Protein AF-A0A8T4P5T2-F1 (afdb_monomer_lite)

Structure (mmCIF, N/CA/C/O backbone):
data_AF-A0A8T4P5T2-F1
#
_entry.id   AF-A0A8T4P5T2-F1
#
loop_
_atom_site.group_PDB
_atom_site.id
_atom_site.type_symbol
_atom_site.label_atom_id
_atom_site.label_alt_id
_atom_site.label_comp_id
_atom_site.label_asym_id
_atom_site.label_entity_id
_atom_site.label_seq_id
_atom_site.pdbx_PDB_ins_code
_atom_site.Cartn_x
_atom_site.Cartn_y
_atom_site.Cartn_z
_atom_site.occupancy
_atom_site.B_iso_or_equiv
_atom_site.auth_seq_id
_atom_site.auth_comp_id
_atom_site.auth_asym_id
_atom_site.auth_atom_id
_atom_site.pdbx_PDB_model_num
ATOM 1 N N . VAL A 1 1 ? -10.742 -16.050 -6.094 1.00 87.12 1 VAL A N 1
ATOM 2 C CA . VAL A 1 1 ? -11.674 -15.070 -6.691 1.00 87.12 1 VAL A CA 1
ATOM 3 C C . VAL A 1 1 ? -13.081 -15.411 -6.245 1.00 87.12 1 VAL A C 1
ATOM 5 O O . VAL A 1 1 ? -13.526 -14.749 -5.327 1.00 87.12 1 VAL A O 1
ATOM 8 N N . GLU A 1 2 ? -13.685 -16.497 -6.741 1.00 93.44 2 GLU A N 1
ATOM 9 C CA . GLU A 1 2 ? -15.034 -16.973 -6.356 1.00 93.44 2 GLU A CA 1
ATOM 10 C C . GLU A 1 2 ? -15.293 -16.940 -4.842 1.00 93.44 2 GLU A C 1
ATOM 12 O O . GLU A 1 2 ? -16.059 -16.111 -4.371 1.00 93.44 2 GLU A O 1
ATOM 17 N N . ARG A 1 3 ? -14.528 -17.709 -4.057 1.00 94.50 3 ARG A N 1
ATOM 18 C CA . ARG A 1 3 ? -14.657 -17.723 -2.590 1.00 94.50 3 ARG A CA 1
ATOM 19 C C . ARG A 1 3 ? -14.546 -16.343 -1.923 1.00 94.50 3 ARG A C 1
ATOM 21 O O . ARG A 1 3 ? -15.136 -16.124 -0.875 1.00 94.50 3 ARG A O 1
ATOM 28 N N . CYS A 1 4 ? -13.732 -15.436 -2.468 1.00 93.44 4 CYS A N 1
ATOM 29 C CA . CYS A 1 4 ? -13.598 -14.093 -1.901 1.00 93.44 4 CYS A CA 1
ATOM 30 C C . CYS A 1 4 ? -14.852 -13.263 -2.180 1.00 93.44 4 CYS A C 1
ATOM 32 O O . CYS A 1 4 ? -15.328 -12.615 -1.261 1.00 93.44 4 CYS A O 1
ATOM 34 N N . ALA A 1 5 ? -15.390 -13.336 -3.401 1.00 92.06 5 ALA A N 1
ATOM 35 C CA . ALA A 1 5 ? -16.628 -12.658 -3.776 1.00 92.06 5 ALA A CA 1
ATOM 36 C C . ALA A 1 5 ? -17.815 -13.160 -2.941 1.00 92.06 5 ALA A C 1
ATOM 38 O O . ALA A 1 5 ? -18.516 -12.352 -2.351 1.00 92.06 5 ALA A O 1
ATOM 39 N N . GLU A 1 6 ? -17.963 -14.478 -2.774 1.00 95.88 6 GLU A N 1
ATOM 40 C CA . GLU A 1 6 ? -19.027 -15.058 -1.937 1.00 95.88 6 GLU A CA 1
ATOM 41 C C . GLU A 1 6 ? -18.967 -14.570 -0.482 1.00 95.88 6 GLU A C 1
ATOM 43 O O . GLU A 1 6 ? -19.992 -14.265 0.125 1.00 95.88 6 GLU A O 1
ATOM 48 N N . ILE A 1 7 ? -17.760 -14.488 0.091 1.00 96.38 7 ILE A N 1
ATOM 49 C CA . ILE A 1 7 ? -17.565 -13.962 1.448 1.00 96.38 7 ILE A CA 1
ATOM 50 C C . ILE A 1 7 ? -17.917 -12.473 1.502 1.00 96.38 7 ILE A C 1
ATOM 52 O O . ILE A 1 7 ? -18.523 -12.047 2.486 1.00 96.38 7 ILE A O 1
ATOM 56 N N . THR A 1 8 ? -17.547 -11.697 0.477 1.00 95.44 8 THR A N 1
ATOM 57 C CA . THR A 1 8 ? -17.907 -10.280 0.390 1.00 95.44 8 THR A CA 1
ATOM 58 C C . THR A 1 8 ? -19.415 -10.092 0.338 1.00 95.44 8 THR A C 1
ATOM 60 O O . THR A 1 8 ? -19.966 -9.405 1.199 1.00 95.44 8 THR A O 1
ATOM 63 N N . ASP A 1 9 ? -20.089 -10.766 -0.590 1.00 93.75 9 ASP A N 1
ATOM 64 C CA . ASP A 1 9 ? -21.536 -10.664 -0.767 1.00 93.75 9 ASP A CA 1
ATOM 65 C C . ASP A 1 9 ? -22.275 -11.055 0.516 1.00 93.75 9 ASP A C 1
ATOM 67 O O . ASP A 1 9 ? -23.166 -10.337 0.972 1.00 93.75 9 ASP A O 1
ATOM 71 N N . LEU A 1 10 ? -21.865 -12.154 1.159 1.00 96.50 10 LEU A N 1
ATOM 72 C CA . LEU A 1 10 ? -22.463 -12.600 2.415 1.00 96.50 10 LEU A CA 1
ATOM 73 C C . LEU A 1 10 ? -22.236 -11.591 3.551 1.00 96.50 10 LEU A C 1
ATOM 75 O O . LEU A 1 10 ? -23.141 -11.330 4.344 1.00 96.50 10 LEU A O 1
ATOM 79 N N . ALA A 1 11 ? -21.040 -11.009 3.656 1.00 96.38 11 ALA A N 1
ATOM 80 C CA . ALA A 1 11 ? -20.760 -9.992 4.665 1.00 96.38 11 ALA A CA 1
ATOM 81 C C . ALA A 1 11 ? -21.643 -8.752 4.462 1.00 96.38 11 ALA A C 1
ATOM 83 O O . ALA A 1 11 ? -22.261 -8.276 5.421 1.00 96.38 11 ALA A O 1
ATOM 84 N N . HIS A 1 12 ? -21.767 -8.285 3.218 1.00 94.19 12 HIS A N 1
ATOM 85 C CA . HIS A 1 12 ? -22.593 -7.134 2.854 1.00 94.19 12 HIS A CA 1
ATOM 86 C C . HIS A 1 12 ? -24.088 -7.387 3.073 1.00 94.19 12 HIS A C 1
ATOM 88 O O . HIS A 1 12 ? -24.756 -6.523 3.642 1.00 94.19 12 HIS A O 1
ATOM 94 N N . GLN A 1 13 ? -24.603 -8.582 2.753 1.00 94.88 13 GLN A N 1
ATOM 95 C CA . GLN A 1 13 ? -25.982 -9.001 3.073 1.00 94.88 13 GLN A CA 1
ATOM 96 C C . GLN A 1 13 ? -26.289 -8.933 4.579 1.00 94.88 13 GLN A C 1
ATOM 98 O O . GLN A 1 13 ? -27.429 -8.720 4.984 1.00 94.88 13 GLN A O 1
ATOM 103 N N . HIS A 1 14 ? -25.267 -9.069 5.425 1.00 95.81 14 HIS A N 1
ATOM 104 C CA . HIS A 1 14 ? -25.381 -8.958 6.879 1.00 95.81 14 HIS A CA 1
ATOM 105 C C . HIS A 1 14 ? -24.921 -7.601 7.442 1.00 95.81 14 HIS A C 1
ATOM 107 O O . HIS A 1 14 ? -24.721 -7.484 8.658 1.00 95.81 14 HIS A O 1
ATOM 113 N N . GLY A 1 15 ? -24.737 -6.587 6.589 1.00 93.06 15 GLY A N 1
ATOM 114 C CA . GLY A 1 15 ? -24.327 -5.239 6.989 1.00 93.06 15 GLY A CA 1
ATOM 115 C C . GLY A 1 15 ? -22.939 -5.183 7.635 1.00 93.06 15 GLY A C 1
ATOM 116 O O . GLY A 1 15 ? -22.710 -4.371 8.533 1.00 93.06 15 GLY A O 1
ATOM 117 N N . LYS A 1 16 ? -22.026 -6.083 7.250 1.00 94.50 16 LYS A N 1
ATOM 118 C CA . LYS A 1 16 ? -20.658 -6.160 7.784 1.00 94.50 16 LYS A CA 1
ATOM 119 C C . LYS A 1 16 ? -19.647 -5.696 6.734 1.00 94.50 16 LYS A C 1
ATOM 121 O O . LYS A 1 16 ? -19.745 -6.146 5.597 1.00 94.50 16 LYS A O 1
ATOM 126 N N . PRO A 1 17 ? -18.649 -4.876 7.109 1.00 95.19 17 PRO A N 1
ATOM 127 C CA . PRO A 1 17 ? -17.552 -4.550 6.212 1.00 95.19 17 PRO A CA 1
ATOM 128 C C . PRO A 1 17 ? -16.579 -5.726 6.084 1.00 95.19 17 PRO A C 1
ATOM 130 O O . PRO A 1 17 ? -16.404 -6.524 7.013 1.00 95.19 17 PRO A O 1
ATOM 133 N N . VAL A 1 18 ? -15.875 -5.775 4.962 1.00 96.38 18 VAL A N 1
ATOM 134 C CA . VAL A 1 18 ? -14.832 -6.746 4.653 1.00 96.38 18 VAL A CA 1
ATOM 135 C C . VAL A 1 18 ? -13.468 -6.081 4.646 1.00 96.38 18 VAL A C 1
ATOM 137 O O . VAL A 1 18 ? -13.202 -5.123 3.924 1.00 96.38 18 VAL A O 1
ATOM 140 N N . VAL A 1 19 ? -12.567 -6.661 5.437 1.00 97.12 19 VAL A N 1
ATOM 141 C CA . VAL A 1 19 ? -11.139 -6.351 5.405 1.00 97.12 19 VAL A CA 1
ATOM 142 C C . VAL A 1 19 ? -10.419 -7.514 4.733 1.00 97.12 19 VAL A C 1
ATOM 144 O O . VAL A 1 19 ? -10.453 -8.631 5.253 1.00 97.12 19 VAL A O 1
ATOM 147 N N . ALA A 1 20 ? -9.725 -7.269 3.621 1.00 96.81 20 ALA A N 1
ATOM 148 C CA . ALA A 1 20 ? -8.973 -8.311 2.921 1.00 96.81 20 ALA A CA 1
ATOM 149 C C . ALA A 1 20 ? -7.483 -7.981 2.816 1.00 96.81 20 ALA A C 1
ATOM 151 O O . ALA A 1 20 ? -7.080 -6.865 2.495 1.00 96.81 20 ALA A O 1
ATOM 152 N N . TRP A 1 21 ? -6.646 -8.987 3.062 1.00 96.62 21 TRP A N 1
ATOM 153 C CA . TRP A 1 21 ? -5.213 -8.920 2.807 1.00 96.62 21 TRP A CA 1
ATOM 154 C C . TRP A 1 21 ? -4.982 -9.293 1.351 1.00 96.62 21 TRP A C 1
ATOM 156 O O . TRP A 1 21 ? -5.136 -10.457 0.981 1.00 96.62 21 TRP A O 1
ATOM 166 N N . MET A 1 22 ? -4.580 -8.323 0.541 1.00 96.44 22 MET A N 1
ATOM 167 C CA . MET A 1 22 ? -4.400 -8.538 -0.889 1.00 96.44 22 MET A CA 1
ATOM 168 C C . MET A 1 22 ? -2.913 -8.541 -1.215 1.00 96.44 22 MET A C 1
ATOM 170 O O . MET A 1 22 ? -2.284 -7.492 -1.217 1.00 96.44 22 MET A O 1
ATOM 174 N N . TYR A 1 23 ? -2.326 -9.706 -1.497 1.00 95.19 23 TYR A N 1
ATOM 175 C CA . TYR A 1 23 ? -0.906 -9.828 -1.846 1.00 95.19 23 TYR A CA 1
ATOM 176 C C . TYR A 1 23 ? -0.731 -10.626 -3.132 1.00 95.19 23 TYR A C 1
ATOM 178 O O . TYR A 1 23 ? -1.170 -11.772 -3.217 1.00 95.19 23 TYR A O 1
ATOM 186 N N . ALA A 1 24 ? -0.036 -10.049 -4.113 1.00 92.69 24 ALA A N 1
ATOM 187 C CA . ALA A 1 24 ? 0.369 -10.790 -5.297 1.00 92.69 24 ALA A CA 1
ATOM 188 C C . ALA A 1 24 ? 1.346 -11.903 -4.904 1.00 92.69 24 ALA A C 1
ATOM 190 O O . ALA A 1 24 ? 2.266 -11.685 -4.111 1.00 92.69 24 ALA A O 1
ATOM 191 N N . ARG A 1 25 ? 1.148 -13.106 -5.438 1.00 91.38 25 ARG A N 1
ATOM 192 C CA . ARG A 1 25 ? 1.982 -14.281 -5.164 1.00 91.38 25 ARG A CA 1
ATOM 193 C C . ARG A 1 25 ? 2.107 -15.142 -6.410 1.00 91.38 25 ARG A C 1
ATOM 195 O O . ARG A 1 25 ? 1.267 -15.077 -7.305 1.00 91.38 25 ARG A O 1
ATOM 202 N N . GLY A 1 26 ? 3.149 -15.965 -6.433 1.00 88.25 26 GLY A N 1
ATOM 203 C CA . GLY A 1 26 ? 3.438 -16.889 -7.519 1.00 88.25 26 GLY A CA 1
ATOM 204 C C . GLY A 1 26 ? 4.645 -16.469 -8.359 1.00 88.25 26 GLY A C 1
ATOM 205 O O . GLY A 1 26 ? 5.193 -15.380 -8.168 1.00 88.25 26 GLY A O 1
ATOM 206 N N . PRO A 1 27 ? 5.047 -17.316 -9.325 1.00 84.50 27 PRO A N 1
ATOM 207 C CA . PRO A 1 27 ? 6.373 -17.241 -9.943 1.00 84.50 27 PRO A CA 1
ATOM 208 C C . PRO A 1 27 ? 6.699 -15.893 -10.593 1.00 84.50 27 PRO A C 1
ATOM 210 O O . PRO A 1 27 ? 7.826 -15.412 -10.506 1.00 84.50 27 PRO A O 1
ATOM 213 N N . LEU A 1 28 ? 5.712 -15.260 -11.234 1.00 79.88 28 LEU A N 1
ATOM 214 C CA . LEU A 1 28 ? 5.909 -13.966 -11.882 1.00 79.88 28 LEU A CA 1
ATOM 215 C C . LEU A 1 28 ? 6.069 -12.826 -10.871 1.00 79.88 28 LEU A C 1
ATOM 217 O O . LEU A 1 28 ? 6.980 -12.010 -11.001 1.00 79.88 28 LEU A O 1
ATOM 221 N N . ALA A 1 29 ? 5.207 -12.794 -9.853 1.00 87.19 29 ALA A N 1
ATOM 222 C CA . ALA A 1 29 ? 5.292 -11.801 -8.791 1.00 87.19 29 ALA A CA 1
ATOM 223 C C . ALA A 1 29 ? 6.639 -11.908 -8.068 1.00 87.19 29 ALA A C 1
ATOM 225 O O . ALA A 1 29 ? 7.346 -10.916 -7.924 1.00 87.19 29 ALA A O 1
ATOM 226 N N . GLU A 1 30 ? 7.055 -13.122 -7.709 1.00 86.88 30 GLU A N 1
ATOM 227 C CA . GLU A 1 30 ? 8.340 -13.375 -7.049 1.00 86.88 30 GLU A CA 1
ATOM 228 C C . GLU A 1 30 ? 9.534 -12.889 -7.880 1.00 86.88 30 GLU A C 1
ATOM 230 O O . GLU A 1 30 ? 10.439 -12.250 -7.331 1.00 86.88 30 GLU A O 1
ATOM 235 N N . LYS A 1 31 ? 9.504 -13.135 -9.199 1.00 81.69 31 LYS A N 1
ATOM 236 C CA . LYS A 1 31 ? 10.551 -12.727 -10.145 1.00 81.69 31 LYS A CA 1
ATOM 237 C C . LYS A 1 31 ? 10.663 -11.206 -10.289 1.00 81.69 31 LYS A C 1
ATOM 239 O O . LYS A 1 31 ? 11.770 -10.678 -10.321 1.00 81.69 31 LYS A O 1
ATOM 244 N N . MET A 1 32 ? 9.535 -10.502 -10.366 1.00 80.94 32 MET A N 1
ATOM 245 C CA . MET A 1 32 ? 9.500 -9.035 -10.492 1.00 80.94 32 MET A CA 1
ATOM 246 C C . MET A 1 32 ? 9.718 -8.310 -9.154 1.00 80.94 32 MET A C 1
ATOM 248 O O . MET A 1 32 ? 10.064 -7.130 -9.130 1.00 80.94 32 MET A O 1
ATOM 252 N N . GLY A 1 33 ? 9.536 -9.017 -8.039 1.00 88.81 33 GLY A N 1
ATOM 253 C CA . GLY A 1 33 ? 9.387 -8.433 -6.714 1.00 88.81 33 GLY A CA 1
ATOM 254 C C . GLY A 1 33 ? 7.908 -8.307 -6.376 1.00 88.81 33 GLY A C 1
ATOM 255 O O . GLY A 1 33 ? 7.243 -7.372 -6.795 1.00 88.81 33 GLY A O 1
ATOM 256 N N . GLU A 1 34 ? 7.399 -9.244 -5.583 1.00 91.44 34 GLU A N 1
ATOM 257 C CA . GLU A 1 34 ? 5.972 -9.367 -5.244 1.00 91.44 34 GLU A CA 1
ATOM 258 C C . GLU A 1 34 ? 5.392 -8.157 -4.494 1.00 91.44 34 GLU A C 1
ATOM 260 O O . GLU A 1 34 ? 4.179 -7.973 -4.458 1.00 91.44 34 GLU A O 1
ATOM 265 N N . ASP A 1 35 ? 6.274 -7.338 -3.917 1.00 93.94 35 ASP A N 1
ATOM 266 C CA . ASP A 1 35 ? 5.951 -6.112 -3.191 1.00 93.94 35 ASP A CA 1
ATOM 267 C C . ASP A 1 35 ? 6.262 -4.850 -4.028 1.00 93.94 35 ASP A C 1
ATOM 269 O O . ASP A 1 35 ? 6.280 -3.745 -3.490 1.00 93.94 35 ASP A O 1
ATOM 273 N N . SER A 1 36 ? 6.545 -4.987 -5.331 1.00 94.12 36 SER A N 1
ATOM 274 C CA . SER A 1 36 ? 6.765 -3.850 -6.234 1.00 94.12 36 SER A CA 1
ATOM 275 C C . SER A 1 36 ? 5.488 -3.021 -6.402 1.00 94.12 36 SER A C 1
ATOM 277 O O . SER A 1 36 ? 4.382 -3.539 -6.244 1.00 94.12 36 SER A O 1
ATOM 279 N N . LEU A 1 37 ? 5.620 -1.757 -6.831 1.00 95.44 37 LEU A N 1
ATOM 280 C CA . LEU A 1 37 ? 4.469 -0.868 -7.050 1.00 95.44 37 LEU A CA 1
ATOM 281 C C . LEU A 1 37 ? 3.381 -1.512 -7.918 1.00 95.44 37 LEU A C 1
ATOM 283 O O . LEU A 1 37 ? 2.224 -1.529 -7.511 1.00 95.44 37 LEU A O 1
ATOM 287 N N . TYR A 1 38 ? 3.755 -2.090 -9.064 1.00 94.12 38 TYR A N 1
ATOM 288 C CA . TYR A 1 38 ? 2.797 -2.765 -9.940 1.00 94.12 38 TYR A CA 1
ATOM 289 C C . TYR A 1 38 ? 1.995 -3.848 -9.206 1.00 94.12 38 TYR A C 1
ATOM 291 O O . TYR A 1 38 ? 0.771 -3.818 -9.222 1.00 94.12 38 TYR A O 1
ATOM 299 N N . TRP A 1 39 ? 2.659 -4.781 -8.518 1.00 93.94 39 TRP A N 1
ATOM 300 C CA . TRP A 1 39 ? 1.980 -5.896 -7.861 1.00 93.94 39 TRP A CA 1
ATOM 301 C C . TRP A 1 39 ? 1.129 -5.467 -6.671 1.00 93.94 39 TRP A C 1
ATOM 303 O O . TRP A 1 39 ? 0.032 -5.998 -6.492 1.00 93.94 39 TRP A O 1
ATOM 313 N N . CYS A 1 40 ? 1.582 -4.477 -5.900 1.00 96.25 40 CYS A N 1
ATOM 314 C CA . CYS A 1 40 ? 0.766 -3.890 -4.846 1.00 96.25 40 CYS A CA 1
ATOM 315 C C . CYS A 1 40 ? -0.486 -3.206 -5.416 1.00 96.25 40 CYS A C 1
ATOM 317 O O . CYS A 1 40 ? -1.577 -3.439 -4.897 1.00 96.25 40 CYS A O 1
ATOM 319 N N . ALA A 1 41 ? -0.348 -2.429 -6.497 1.00 95.88 41 ALA A N 1
ATOM 320 C CA . ALA A 1 41 ? -1.460 -1.759 -7.170 1.00 95.88 41 ALA A CA 1
ATOM 321 C C . ALA A 1 41 ? -2.457 -2.763 -7.775 1.00 95.88 41 ALA A C 1
ATOM 323 O O . ALA A 1 41 ? -3.657 -2.655 -7.543 1.00 95.88 41 ALA A O 1
ATOM 324 N N . GLN A 1 42 ? -1.980 -3.799 -8.470 1.00 93.88 42 GLN A N 1
ATOM 325 C CA . GLN A 1 42 ? -2.848 -4.835 -9.041 1.00 93.88 42 GLN A CA 1
ATOM 326 C C . GLN A 1 42 ? -3.604 -5.621 -7.965 1.00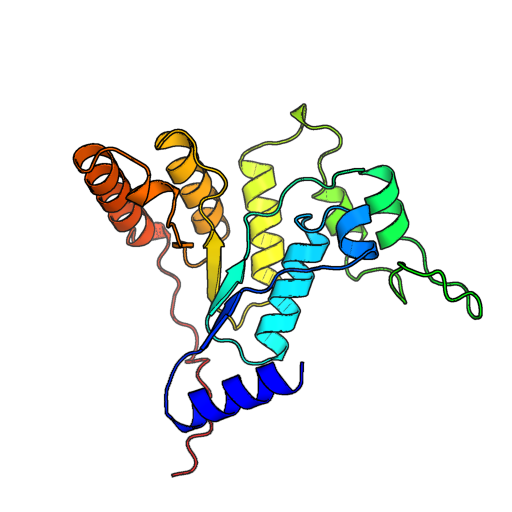 93.88 42 GLN A C 1
ATOM 328 O O . GLN A 1 42 ? -4.791 -5.893 -8.115 1.00 93.88 42 GLN A O 1
ATOM 333 N N . ALA A 1 43 ? -2.945 -5.967 -6.857 1.00 95.88 43 ALA A N 1
ATOM 334 C CA . ALA A 1 43 ? -3.606 -6.659 -5.754 1.00 95.88 43 ALA A CA 1
ATOM 335 C C . ALA A 1 43 ? -4.678 -5.781 -5.086 1.00 95.88 43 ALA A C 1
ATOM 337 O O . ALA A 1 43 ? -5.732 -6.284 -4.704 1.00 95.88 43 ALA A O 1
ATOM 338 N N . VAL A 1 44 ? -4.423 -4.475 -4.975 1.00 96.62 44 VAL A N 1
ATOM 339 C CA . VAL A 1 44 ? -5.383 -3.494 -4.460 1.00 96.62 44 VAL A CA 1
ATOM 340 C C . VAL A 1 44 ? -6.592 -3.349 -5.386 1.00 96.62 44 VAL A C 1
ATOM 342 O O . VAL A 1 44 ? -7.721 -3.505 -4.929 1.00 96.62 44 VAL A O 1
ATOM 345 N N . SER A 1 45 ? -6.361 -3.164 -6.686 1.00 95.12 45 SER A N 1
ATOM 346 C CA . SER A 1 45 ? -7.421 -3.080 -7.699 1.00 95.12 45 SER A CA 1
ATOM 347 C C . SER A 1 45 ? -8.264 -4.363 -7.772 1.00 95.12 45 SER A C 1
ATOM 349 O O . SER A 1 45 ? -9.491 -4.312 -7.864 1.00 95.12 45 SER A O 1
ATOM 351 N N . ALA A 1 46 ? -7.629 -5.532 -7.630 1.00 95.12 46 ALA A N 1
ATOM 352 C CA . ALA A 1 46 ? -8.338 -6.805 -7.533 1.00 95.12 46 ALA A CA 1
ATOM 353 C C . ALA A 1 46 ? -9.218 -6.898 -6.275 1.00 95.12 46 ALA A C 1
ATOM 355 O O . ALA A 1 46 ? -10.273 -7.521 -6.325 1.00 95.12 46 ALA A O 1
ATOM 356 N N . GLY A 1 47 ? -8.797 -6.298 -5.156 1.00 96.12 47 GLY A N 1
ATOM 357 C CA . GLY A 1 47 ? -9.592 -6.235 -3.927 1.00 96.12 47 GLY A CA 1
ATOM 358 C C . GLY A 1 47 ? -10.855 -5.400 -4.110 1.00 96.12 47 GLY A C 1
ATOM 359 O O . GLY A 1 47 ? -11.945 -5.871 -3.798 1.00 96.12 47 GLY A O 1
ATOM 360 N N . GLU A 1 48 ? -10.720 -4.209 -4.691 1.00 94.50 48 GLU A N 1
ATOM 361 C CA . GLU A 1 48 ? -11.868 -3.354 -5.014 1.00 94.50 48 GLU A CA 1
ATOM 362 C C . GLU A 1 48 ? -12.837 -4.029 -5.987 1.00 94.50 48 GLU A C 1
ATOM 364 O O . GLU A 1 48 ? -14.043 -4.028 -5.762 1.00 94.50 48 GLU A O 1
ATOM 369 N N . SER A 1 49 ? -12.314 -4.696 -7.020 1.00 94.31 49 SER A N 1
ATOM 370 C CA . SER A 1 49 ? -13.137 -5.444 -7.983 1.00 94.31 49 SER A CA 1
ATOM 371 C C . SER A 1 49 ? -13.925 -6.596 -7.341 1.00 94.31 49 SER A C 1
ATOM 373 O O . SER A 1 49 ? -14.896 -7.074 -7.918 1.00 94.31 49 SER A O 1
ATOM 375 N N . LEU A 1 50 ? -13.499 -7.061 -6.161 1.00 94.81 50 LEU A N 1
ATOM 376 C CA . LEU A 1 50 ? -14.176 -8.079 -5.352 1.00 94.81 50 LEU A CA 1
ATOM 377 C C . LEU A 1 50 ? -15.109 -7.477 -4.288 1.00 94.81 50 LEU A C 1
ATOM 379 O O . LEU A 1 50 ? -15.578 -8.219 -3.427 1.00 94.81 50 LEU A O 1
ATOM 383 N N . GLY A 1 51 ? -15.328 -6.158 -4.303 1.00 93.50 51 GLY A N 1
ATOM 384 C CA . GLY A 1 51 ? -16.171 -5.442 -3.343 1.00 93.50 51 GLY A CA 1
ATOM 385 C C . GLY A 1 51 ? -15.561 -5.300 -1.946 1.00 93.50 51 GLY A C 1
ATOM 386 O O . GLY A 1 51 ? -16.284 -5.053 -0.987 1.00 93.50 51 GLY A O 1
ATOM 387 N N . VAL A 1 52 ? -14.246 -5.484 -1.785 1.00 96.12 52 VAL A N 1
ATOM 388 C CA . VAL A 1 52 ? -13.599 -5.351 -0.471 1.00 96.12 52 VAL A CA 1
ATOM 389 C C . VAL A 1 52 ? -13.665 -3.899 0.001 1.00 96.12 52 VAL A C 1
ATOM 391 O O . VAL A 1 52 ? -13.172 -3.003 -0.678 1.00 96.12 52 VAL A O 1
ATOM 394 N N . ASP A 1 53 ? -14.179 -3.668 1.206 1.00 94.94 53 ASP A N 1
ATOM 395 C CA . ASP A 1 53 ? -14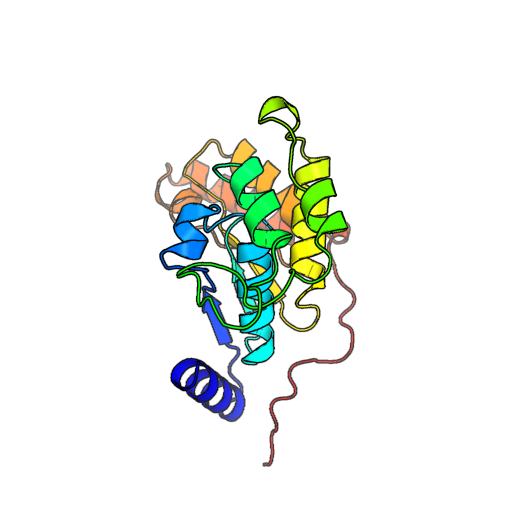.299 -2.315 1.759 1.00 94.94 53 ASP A CA 1
ATOM 396 C C . ASP A 1 53 ? -12.949 -1.746 2.213 1.00 94.94 53 ASP A C 1
ATOM 398 O O . ASP A 1 53 ? -12.659 -0.568 2.013 1.00 94.94 53 ASP A O 1
ATOM 402 N N . ILE A 1 54 ? -12.115 -2.584 2.839 1.00 96.69 54 ILE A N 1
ATOM 403 C CA . ILE A 1 54 ? -10.802 -2.198 3.363 1.00 96.69 54 ILE A CA 1
ATOM 404 C C . ILE A 1 54 ? -9.742 -3.177 2.858 1.00 96.69 54 ILE A C 1
ATOM 406 O O . ILE A 1 54 ? -9.639 -4.322 3.308 1.00 96.69 54 ILE A O 1
ATOM 410 N N . VAL A 1 55 ? -8.892 -2.713 1.952 1.00 97.44 55 VAL A N 1
ATOM 411 C CA . VAL A 1 55 ? -7.754 -3.475 1.459 1.00 97.44 55 VAL A CA 1
ATOM 412 C C . VAL A 1 55 ? -6.542 -3.222 2.341 1.00 97.44 55 VAL A C 1
ATOM 414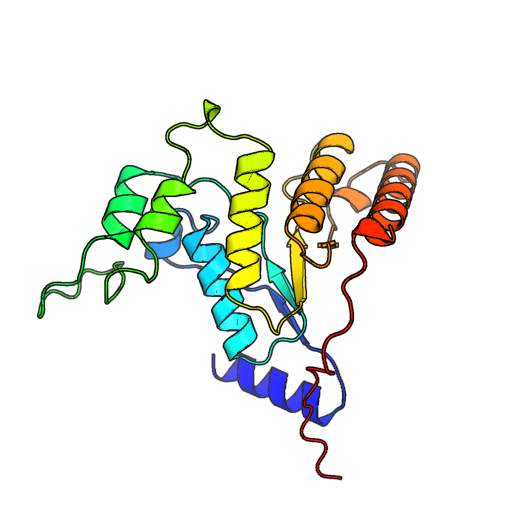 O O . VAL A 1 55 ? -6.012 -2.114 2.435 1.00 97.44 55 VAL A O 1
ATOM 417 N N . LYS A 1 56 ? -6.036 -4.293 2.947 1.00 97.25 56 LYS A N 1
ATOM 418 C CA . LYS A 1 56 ? -4.730 -4.280 3.587 1.00 97.25 56 LYS A CA 1
ATOM 419 C C . LYS A 1 56 ? -3.641 -4.667 2.596 1.00 97.25 56 LYS A C 1
ATOM 421 O O . LYS A 1 56 ? -3.592 -5.806 2.126 1.00 97.25 56 LYS A O 1
ATOM 426 N N . GLN A 1 57 ? -2.695 -3.756 2.398 1.00 96.44 57 GLN A N 1
ATOM 427 C CA . GLN A 1 57 ? -1.523 -3.946 1.546 1.00 96.44 57 GLN A CA 1
ATOM 428 C C . GLN A 1 57 ? -0.214 -3.744 2.336 1.00 96.44 57 GLN A C 1
ATOM 430 O O . GLN A 1 57 ? -0.197 -3.284 3.477 1.00 96.44 57 GLN A O 1
ATOM 435 N N . LYS A 1 58 ? 0.920 -4.156 1.778 1.00 94.44 58 LYS A N 1
ATOM 436 C CA . LYS A 1 58 ? 2.248 -3.748 2.239 1.00 94.44 58 LYS A CA 1
ATOM 437 C C . LYS A 1 58 ? 2.552 -2.338 1.748 1.00 94.44 58 LYS A C 1
ATOM 439 O O . LYS A 1 58 ? 1.886 -1.811 0.869 1.00 94.44 58 LYS A O 1
ATOM 444 N N . VAL A 1 59 ? 3.561 -1.701 2.318 1.00 93.25 59 VAL A N 1
ATOM 445 C CA . VAL A 1 59 ? 4.133 -0.505 1.690 1.00 93.25 59 VAL A CA 1
ATOM 446 C C . VAL A 1 59 ? 4.950 -0.984 0.499 1.00 93.25 59 VAL A C 1
ATOM 448 O O . VAL A 1 59 ? 5.834 -1.821 0.685 1.00 93.25 59 VAL A O 1
ATOM 451 N N . CYS A 1 60 ? 4.625 -0.508 -0.704 1.00 93.00 60 CYS A N 1
ATOM 452 C CA . CYS A 1 60 ? 5.299 -0.955 -1.917 1.00 93.00 60 CYS A CA 1
ATOM 453 C C . CYS A 1 60 ? 6.812 -0.686 -1.832 1.00 93.00 60 CYS A C 1
ATOM 455 O O . CYS A 1 60 ? 7.245 0.419 -1.494 1.00 93.00 60 CYS A O 1
ATOM 457 N N . ALA A 1 61 ? 7.609 -1.696 -2.156 1.00 92.06 61 ALA A N 1
ATOM 458 C CA . ALA A 1 61 ? 9.061 -1.641 -2.216 1.00 92.06 61 ALA A CA 1
ATOM 459 C C . ALA A 1 61 ? 9.534 -1.393 -3.654 1.00 92.06 61 ALA A C 1
ATOM 461 O O . ALA A 1 61 ? 8.743 -1.450 -4.600 1.00 92.06 61 ALA A O 1
ATOM 462 N N . ALA A 1 62 ? 10.824 -1.109 -3.829 1.00 92.06 62 ALA A N 1
ATOM 463 C CA . ALA A 1 62 ? 11.455 -1.185 -5.142 1.00 92.06 62 ALA A CA 1
ATOM 464 C C . ALA A 1 62 ? 11.378 -2.623 -5.686 1.00 92.06 62 ALA A C 1
ATOM 466 O O . ALA A 1 62 ? 11.371 -3.598 -4.926 1.00 92.06 62 ALA A O 1
ATOM 467 N N . ALA A 1 63 ? 11.326 -2.758 -7.005 1.00 89.44 63 ALA A N 1
ATOM 468 C CA . ALA A 1 63 ? 11.468 -4.035 -7.674 1.00 89.44 63 ALA A CA 1
ATOM 469 C C . ALA A 1 63 ? 12.830 -4.656 -7.335 1.00 89.44 63 ALA A C 1
ATOM 471 O O . ALA A 1 63 ? 13.852 -3.972 -7.280 1.00 89.44 63 ALA A O 1
ATOM 472 N N . LYS A 1 64 ? 12.864 -5.982 -7.153 1.00 85.31 64 LYS A N 1
ATOM 473 C CA . LYS A 1 64 ? 14.117 -6.705 -6.858 1.00 85.31 64 LYS A CA 1
ATOM 474 C C . LYS A 1 64 ? 15.120 -6.613 -8.014 1.00 85.31 64 LYS A C 1
ATOM 476 O O . LYS A 1 64 ? 16.323 -6.675 -7.792 1.00 85.31 64 LYS A O 1
ATOM 481 N N . ASN A 1 65 ? 14.618 -6.500 -9.243 1.00 86.44 65 ASN A N 1
ATOM 482 C CA . ASN A 1 65 ? 15.407 -6.321 -10.453 1.00 86.44 65 ASN A CA 1
ATOM 483 C C . ASN A 1 65 ? 14.668 -5.358 -11.391 1.00 86.44 65 ASN A C 1
ATOM 485 O O . ASN A 1 65 ? 13.651 -5.721 -11.985 1.00 86.44 65 ASN A O 1
ATOM 489 N N . ARG A 1 66 ? 15.185 -4.130 -11.522 1.00 87.88 66 ARG A N 1
ATOM 490 C CA . ARG A 1 66 ? 14.563 -3.069 -12.326 1.00 87.88 66 ARG A CA 1
ATOM 491 C C . ARG A 1 66 ? 14.474 -3.425 -13.809 1.00 87.88 66 ARG A C 1
ATOM 493 O O . ARG A 1 66 ? 13.452 -3.147 -14.428 1.00 87.88 66 ARG A O 1
ATOM 500 N N . SER A 1 67 ? 15.506 -4.049 -14.375 1.00 87.00 67 SER A N 1
ATOM 501 C CA . SER A 1 67 ? 15.517 -4.441 -15.789 1.00 87.00 67 SER A CA 1
ATOM 502 C C . SER A 1 67 ? 14.457 -5.499 -16.075 1.00 87.00 67 SER A C 1
ATOM 504 O O . SER A 1 67 ? 13.688 -5.351 -17.017 1.00 87.00 67 SER A O 1
ATOM 506 N N . GLU A 1 68 ? 14.351 -6.526 -15.227 1.00 83.81 68 GLU A N 1
ATOM 507 C CA . GLU A 1 68 ? 13.304 -7.547 -15.355 1.00 83.81 68 GLU A CA 1
ATOM 508 C C . GLU A 1 68 ? 11.906 -6.973 -15.117 1.00 83.81 68 GLU A C 1
ATOM 510 O O . GLU A 1 68 ? 10.972 -7.351 -15.818 1.00 83.81 68 GLU A O 1
ATOM 515 N N . TYR A 1 69 ? 11.759 -6.041 -14.174 1.00 87.50 69 TYR A N 1
ATOM 516 C CA . TYR A 1 69 ? 10.508 -5.323 -13.947 1.00 87.50 69 TYR A CA 1
ATOM 517 C C . TYR A 1 69 ? 10.092 -4.523 -15.184 1.00 87.50 69 TYR A C 1
ATOM 519 O O . TYR A 1 69 ? 8.981 -4.690 -15.682 1.00 87.50 69 TYR A O 1
ATOM 527 N N . ALA A 1 70 ? 11.003 -3.719 -15.737 1.00 88.31 70 ALA A N 1
ATOM 528 C CA . ALA A 1 70 ? 10.736 -2.915 -16.922 1.00 88.31 70 ALA A CA 1
ATOM 529 C C . ALA A 1 70 ? 10.389 -3.774 -18.136 1.00 88.31 70 ALA A C 1
ATOM 531 O O . ALA A 1 70 ? 9.431 -3.486 -18.856 1.00 88.31 70 ALA A O 1
ATOM 532 N N . ARG A 1 71 ? 11.134 -4.864 -18.313 1.00 84.81 71 ARG A N 1
ATOM 533 C CA . ARG A 1 71 ? 10.921 -5.843 -19.369 1.00 84.81 71 ARG A CA 1
ATOM 534 C C . ARG A 1 71 ? 9.552 -6.517 -19.244 1.00 84.81 71 ARG A C 1
ATOM 536 O O . ARG A 1 71 ? 8.778 -6.488 -20.192 1.00 84.81 71 ARG A O 1
ATOM 543 N N . ALA A 1 72 ? 9.208 -7.027 -18.062 1.00 82.31 72 ALA A N 1
ATOM 544 C CA . ALA A 1 72 ? 7.936 -7.707 -17.819 1.00 82.31 72 ALA A CA 1
ATOM 545 C C . ALA A 1 72 ? 6.705 -6.792 -17.945 1.00 82.31 72 ALA A C 1
ATOM 547 O O . ALA A 1 72 ? 5.635 -7.274 -18.307 1.00 82.31 72 ALA A O 1
ATOM 548 N N . LEU A 1 73 ? 6.838 -5.490 -17.661 1.00 86.38 73 LEU A N 1
ATOM 549 C CA . LEU A 1 73 ? 5.761 -4.517 -17.872 1.00 86.38 73 LEU A CA 1
ATOM 550 C C . LEU A 1 73 ? 5.591 -4.116 -19.343 1.00 86.38 73 LEU A C 1
ATOM 552 O O . LEU A 1 73 ? 4.478 -3.790 -19.758 1.00 86.38 73 LEU A O 1
ATOM 556 N N . SER A 1 74 ? 6.686 -4.095 -20.107 1.00 83.19 74 SER A N 1
ATOM 557 C CA . SER A 1 74 ? 6.729 -3.537 -21.465 1.00 83.19 74 SER A CA 1
ATOM 558 C C . SER A 1 74 ? 6.504 -4.570 -22.563 1.00 83.19 74 SER A C 1
ATOM 560 O O . SER A 1 74 ? 6.001 -4.213 -23.628 1.00 83.19 74 SER A O 1
ATOM 562 N N . GLU A 1 75 ? 6.901 -5.820 -22.334 1.00 73.56 75 GLU A N 1
ATOM 563 C CA . GLU A 1 75 ? 6.741 -6.894 -23.309 1.00 73.56 75 GLU A CA 1
ATOM 564 C C . GLU A 1 75 ? 5.266 -7.297 -23.442 1.00 73.56 75 GLU A C 1
ATOM 566 O O . GLU A 1 75 ? 4.525 -7.394 -22.464 1.00 73.56 75 GLU A O 1
ATOM 571 N N . THR A 1 76 ? 4.847 -7.549 -24.681 1.00 60.47 76 THR A N 1
ATOM 572 C CA . THR A 1 76 ? 3.599 -8.260 -24.969 1.00 60.47 76 THR A CA 1
ATOM 573 C C . THR A 1 76 ? 3.933 -9.723 -25.203 1.00 60.47 76 THR A C 1
ATOM 575 O O . THR A 1 76 ? 5.013 -10.052 -25.699 1.00 60.47 76 THR A O 1
ATOM 578 N N . VAL A 1 77 ? 3.016 -10.617 -24.847 1.00 55.88 77 VAL A N 1
ATOM 579 C CA . VAL A 1 77 ? 3.103 -11.990 -25.329 1.00 55.88 77 VAL A CA 1
ATOM 580 C C . VAL A 1 77 ? 2.809 -11.936 -26.828 1.00 55.88 77 VAL A C 1
ATOM 582 O O . VAL A 1 77 ? 1.670 -11.680 -27.201 1.00 55.88 77 VAL A O 1
ATOM 585 N N . GLU A 1 78 ? 3.817 -12.126 -27.686 1.00 50.97 78 GLU A N 1
ATOM 586 C CA . GLU A 1 78 ? 3.567 -12.360 -29.114 1.00 50.97 78 GLU A CA 1
ATOM 587 C C . GLU A 1 78 ? 2.578 -13.525 -29.252 1.00 50.97 78 GLU A C 1
ATOM 589 O O . GLU A 1 78 ? 2.762 -14.581 -28.625 1.00 50.97 78 GLU A O 1
ATOM 594 N N . ASP A 1 79 ? 1.530 -13.318 -30.055 1.00 44.28 79 ASP A N 1
ATOM 595 C CA . ASP A 1 79 ? 0.473 -14.297 -30.302 1.00 44.28 79 ASP A CA 1
ATOM 596 C C . ASP A 1 79 ? 1.080 -15.680 -30.585 1.00 44.28 79 ASP A C 1
ATOM 598 O O . ASP A 1 79 ? 1.753 -15.912 -31.589 1.00 44.28 79 ASP A O 1
ATOM 602 N N . GLY A 1 80 ? 0.865 -16.614 -29.654 1.00 49.09 80 GLY A N 1
ATOM 603 C CA . GLY A 1 80 ? 1.250 -18.021 -29.795 1.00 49.09 80 GLY A CA 1
ATOM 604 C C . GLY A 1 80 ? 2.339 -18.536 -28.848 1.00 49.09 80 GLY A C 1
ATOM 605 O O . GLY A 1 80 ? 2.408 -19.749 -28.641 1.00 49.09 80 GLY A O 1
ATOM 606 N N . LYS A 1 81 ? 3.140 -17.687 -28.188 1.00 51.28 81 LYS A N 1
ATOM 607 C CA . LYS A 1 81 ? 4.111 -18.154 -27.174 1.00 51.28 81 LYS A CA 1
ATOM 608 C C . LYS A 1 81 ? 3.640 -17.808 -25.771 1.00 51.28 81 LYS A C 1
ATOM 610 O O . LYS A 1 81 ? 4.038 -16.790 -25.232 1.00 51.28 81 LYS A O 1
ATOM 615 N N . LYS A 1 82 ? 2.861 -18.686 -25.124 1.00 50.12 82 LYS A N 1
ATOM 616 C CA . LYS A 1 82 ? 2.591 -18.603 -23.672 1.00 50.12 82 LYS A CA 1
ATOM 617 C C . LYS A 1 82 ? 3.910 -18.657 -22.893 1.00 50.12 82 LYS A C 1
ATOM 619 O O . LYS A 1 82 ? 4.353 -19.727 -22.476 1.00 50.12 82 LYS A O 1
ATOM 624 N N . LEU A 1 83 ? 4.556 -17.516 -22.692 1.00 51.16 83 LEU A N 1
ATOM 625 C CA . LEU A 1 83 ? 5.707 -17.429 -21.818 1.00 51.16 83 LEU A CA 1
ATOM 626 C C . LEU A 1 83 ? 5.175 -17.518 -20.387 1.00 51.16 83 LEU A C 1
ATOM 628 O O . LEU A 1 83 ? 4.445 -16.646 -19.915 1.00 51.16 83 LEU A O 1
ATOM 632 N N . LYS A 1 84 ? 5.491 -18.620 -19.700 1.00 51.97 84 LYS A N 1
ATOM 633 C CA . LYS A 1 84 ? 5.147 -18.787 -18.286 1.00 51.97 84 LYS A CA 1
ATOM 634 C C . LYS A 1 84 ? 5.737 -17.617 -17.498 1.00 51.97 84 LYS A C 1
ATOM 636 O O . LYS A 1 84 ? 6.954 -17.484 -17.409 1.00 51.97 84 LYS A O 1
ATOM 641 N N . GLY A 1 85 ? 4.859 -16.808 -16.915 1.00 53.00 85 GLY A N 1
ATOM 642 C CA . GLY A 1 85 ? 5.242 -15.658 -16.106 1.00 53.00 85 GLY A CA 1
ATOM 643 C C . GLY A 1 85 ? 5.499 -14.387 -16.910 1.00 53.00 85 GLY A C 1
ATOM 644 O O . GLY A 1 85 ? 6.494 -13.722 -16.668 1.00 53.00 85 GLY A O 1
ATOM 645 N N . TYR A 1 86 ? 4.613 -14.044 -17.842 1.00 57.25 86 TYR A N 1
ATOM 646 C CA . TYR A 1 86 ? 4.516 -12.694 -18.400 1.00 57.25 86 TYR A CA 1
ATOM 647 C C . TYR A 1 86 ? 3.082 -12.204 -18.305 1.00 57.25 86 TYR A C 1
ATOM 649 O O . TYR A 1 86 ? 2.147 -13.005 -18.213 1.00 57.25 86 TYR A O 1
ATOM 657 N N . LEU A 1 87 ? 2.924 -10.885 -18.299 1.00 62.75 87 LEU A N 1
ATOM 658 C CA . LEU A 1 87 ? 1.618 -10.267 -18.453 1.00 62.75 87 LEU A CA 1
ATOM 659 C C . LEU A 1 87 ? 1.102 -10.579 -19.858 1.00 62.75 87 LEU A C 1
ATOM 661 O O . LEU A 1 87 ? 1.850 -10.472 -20.822 1.00 62.75 87 LEU A O 1
ATOM 665 N N . TYR A 1 88 ? -0.169 -10.971 -19.972 1.00 57.75 88 TYR A N 1
ATOM 666 C CA . TYR A 1 88 ? -0.797 -11.291 -21.263 1.00 57.75 88 TYR A CA 1
ATOM 667 C C . TYR A 1 88 ? -0.812 -10.101 -22.234 1.00 57.75 88 TYR A C 1
ATOM 669 O O . TYR A 1 88 ? -0.929 -10.285 -23.440 1.00 57.75 88 TYR A O 1
ATOM 677 N N . SER A 1 89 ? -0.659 -8.889 -21.709 1.00 63.62 89 SER A N 1
ATOM 678 C CA . SER A 1 89 ? -0.508 -7.651 -22.455 1.00 63.62 89 SER A CA 1
ATOM 679 C C . SER A 1 89 ? 0.457 -6.729 -21.719 1.00 63.62 89 SER A C 1
ATOM 681 O O . SER A 1 89 ? 0.705 -6.899 -20.523 1.00 63.62 89 SER A O 1
ATOM 683 N N . LYS A 1 90 ? 0.929 -5.694 -22.418 1.00 71.88 90 LYS A N 1
ATOM 684 C CA . LYS A 1 90 ? 1.599 -4.552 -21.796 1.00 71.88 90 LYS A CA 1
ATOM 685 C C . LYS A 1 90 ? 0.751 -4.046 -20.622 1.00 71.88 90 LYS A C 1
ATOM 687 O O . LYS A 1 90 ? -0.474 -3.951 -20.756 1.00 71.88 90 LYS A O 1
ATOM 692 N N . ALA A 1 91 ? 1.382 -3.743 -19.488 1.00 77.44 91 ALA A N 1
ATOM 693 C CA . ALA A 1 91 ? 0.642 -3.211 -18.347 1.00 77.44 91 ALA A CA 1
ATOM 694 C C . ALA A 1 91 ? -0.013 -1.862 -18.712 1.00 77.44 91 ALA A C 1
ATOM 696 O O . ALA A 1 91 ? 0.554 -1.089 -19.491 1.00 77.44 91 ALA A O 1
ATOM 697 N N . PRO A 1 92 ? -1.187 -1.531 -18.158 1.00 74.38 92 PRO A N 1
ATOM 698 C CA . PRO A 1 92 ? -1.655 -0.152 -18.209 1.00 74.38 92 PRO A CA 1
ATOM 699 C C . PRO A 1 92 ? -0.614 0.761 -17.536 1.00 74.38 92 PRO A C 1
ATOM 701 O O . PRO A 1 92 ? 0.055 0.361 -16.583 1.00 74.38 92 PRO A O 1
ATOM 704 N N . ASP A 1 93 ? -0.426 1.967 -18.075 1.00 87.00 93 ASP A N 1
ATOM 705 C CA . ASP A 1 93 ? 0.466 3.000 -17.528 1.00 87.00 93 ASP A CA 1
ATOM 706 C C . ASP A 1 93 ? 1.937 2.603 -17.301 1.00 87.00 93 ASP A C 1
ATOM 708 O O . ASP A 1 93 ? 2.591 3.151 -16.410 1.00 87.00 93 ASP A O 1
ATOM 712 N N . VAL A 1 94 ? 2.513 1.710 -18.126 1.00 88.44 94 VAL A N 1
ATOM 713 C CA . VAL A 1 94 ? 3.944 1.323 -18.021 1.00 88.44 94 VAL A CA 1
ATOM 714 C C . VAL A 1 94 ? 4.857 2.525 -17.823 1.00 88.44 94 VAL A C 1
ATOM 716 O O . VAL A 1 94 ? 5.680 2.517 -16.917 1.00 88.44 94 VAL A O 1
ATOM 719 N N . ASN A 1 95 ? 4.705 3.573 -18.637 1.00 91.00 95 ASN A N 1
ATOM 720 C CA . ASN A 1 95 ? 5.578 4.744 -18.563 1.00 91.00 95 ASN A CA 1
ATOM 721 C C . ASN A 1 95 ? 5.546 5.377 -17.166 1.00 91.00 95 ASN A C 1
ATOM 723 O O . ASN A 1 95 ? 6.597 5.725 -16.634 1.00 91.00 95 ASN A O 1
ATOM 727 N N . LYS A 1 96 ? 4.362 5.454 -16.543 1.00 93.69 96 LYS A N 1
ATOM 728 C CA . LYS A 1 96 ? 4.217 6.003 -15.196 1.00 93.69 96 LYS A CA 1
ATOM 729 C C . LYS A 1 96 ? 4.814 5.080 -14.139 1.00 93.69 96 LYS A C 1
ATOM 731 O O . LYS A 1 96 ? 5.491 5.546 -13.227 1.00 93.69 96 LYS A O 1
ATOM 736 N N . LEU A 1 97 ? 4.604 3.771 -14.274 1.00 93.94 97 LEU A N 1
ATOM 737 C CA . LEU A 1 97 ? 5.193 2.770 -13.383 1.00 93.94 97 LEU A CA 1
ATOM 738 C C . LEU A 1 97 ? 6.726 2.793 -13.429 1.00 93.94 97 LEU A C 1
ATOM 740 O O . LEU A 1 97 ? 7.354 2.635 -12.387 1.00 93.94 97 LEU A O 1
ATOM 744 N N . LEU A 1 98 ? 7.320 3.000 -14.609 1.00 93.00 98 LEU A N 1
ATOM 745 C CA . LEU A 1 98 ? 8.772 3.100 -14.786 1.00 93.00 98 LEU A CA 1
ATOM 746 C C . LEU A 1 98 ? 9.342 4.429 -14.286 1.00 93.00 98 LEU A C 1
ATOM 748 O O . LEU A 1 98 ? 10.423 4.424 -13.707 1.00 93.00 98 LEU A O 1
ATOM 752 N N . GLU A 1 99 ? 8.621 5.538 -14.469 1.00 94.44 99 GLU A N 1
ATOM 753 C CA . GLU A 1 99 ? 8.970 6.849 -13.898 1.00 94.44 99 GLU A CA 1
ATOM 754 C C . GLU A 1 99 ? 9.009 6.793 -12.364 1.00 94.44 99 GLU A C 1
ATOM 756 O O . GLU A 1 99 ? 9.879 7.379 -11.727 1.00 94.44 99 GLU A O 1
ATOM 761 N N . LEU A 1 100 ? 8.069 6.061 -11.764 1.00 95.5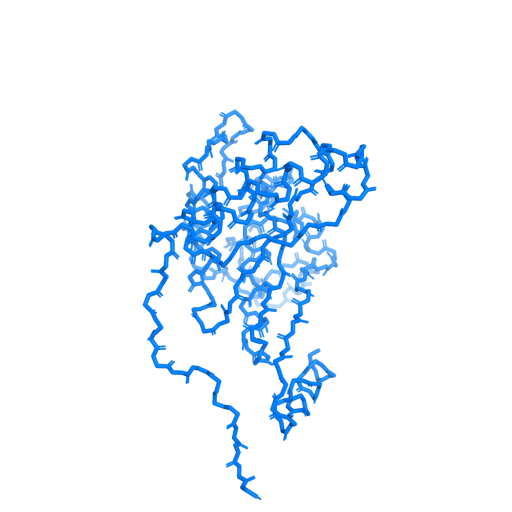0 100 LEU A N 1
ATOM 762 C CA . LEU A 1 100 ? 7.979 5.891 -10.318 1.00 95.50 100 LEU A CA 1
ATOM 763 C C . LEU A 1 100 ? 8.938 4.825 -9.775 1.00 95.50 100 LEU A C 1
ATOM 765 O O . LEU A 1 100 ? 9.046 4.695 -8.553 1.00 95.50 100 LEU A O 1
ATOM 769 N N . GLU A 1 101 ? 9.603 4.047 -10.631 1.00 94.25 101 GLU A N 1
ATOM 770 C CA . GLU A 1 101 ? 10.540 3.002 -10.225 1.00 94.25 101 GLU A CA 1
ATOM 771 C C . GLU A 1 101 ? 11.961 3.570 -10.081 1.00 94.25 101 GLU A C 1
ATOM 773 O O . GLU A 1 101 ? 12.542 4.009 -11.080 1.00 94.25 101 GLU A O 1
ATOM 778 N N . PRO A 1 102 ? 12.545 3.552 -8.866 1.00 92.38 102 PRO A N 1
ATOM 779 C CA . PRO A 1 102 ? 13.862 4.135 -8.616 1.00 92.38 102 PRO A CA 1
ATOM 780 C C . PRO A 1 102 ? 14.931 3.516 -9.525 1.00 92.38 102 PRO A C 1
ATOM 782 O O . PRO A 1 102 ? 14.948 2.306 -9.743 1.00 92.38 102 PRO A O 1
ATOM 785 N N . GLU A 1 103 ? 15.845 4.339 -10.042 1.00 85.38 103 GLU A N 1
ATOM 786 C CA . GLU A 1 103 ? 16.964 3.865 -10.872 1.00 85.38 103 GLU A CA 1
ATOM 787 C C . GLU A 1 103 ? 17.992 3.064 -10.065 1.00 85.38 103 GLU A C 1
ATOM 789 O O . GLU A 1 103 ? 18.549 2.088 -10.566 1.00 85.38 103 GLU A O 1
ATOM 794 N N . ALA A 1 104 ? 18.191 3.451 -8.806 1.00 82.88 104 ALA A N 1
ATOM 795 C CA . ALA A 1 104 ? 19.053 2.796 -7.831 1.00 82.88 104 ALA A CA 1
ATOM 796 C C . ALA A 1 104 ? 18.477 2.985 -6.416 1.00 82.88 104 ALA A C 1
ATOM 798 O O . ALA A 1 104 ? 17.585 3.812 -6.209 1.00 82.88 104 ALA A O 1
ATOM 799 N N . GLN A 1 105 ? 18.967 2.235 -5.427 1.00 73.19 105 GLN A N 1
ATOM 800 C CA . GLN A 1 105 ? 18.451 2.313 -4.053 1.00 73.19 105 GLN A CA 1
ATOM 801 C C . GLN A 1 105 ? 18.634 3.716 -3.446 1.00 73.19 105 GLN A C 1
ATOM 803 O O . GLN A 1 105 ? 17.801 4.178 -2.671 1.00 73.19 105 GLN A O 1
ATOM 808 N N . GLU A 1 106 ? 19.687 4.419 -3.853 1.00 81.19 106 GLU A N 1
ATOM 809 C CA . GLU A 1 106 ? 20.038 5.781 -3.454 1.00 81.19 106 GLU A CA 1
ATOM 810 C C . GLU A 1 106 ? 19.043 6.826 -3.979 1.00 81.19 106 GLU A C 1
ATOM 812 O O . GLU A 1 106 ? 18.908 7.897 -3.392 1.00 81.19 106 GLU A O 1
ATOM 817 N N . ALA A 1 107 ? 18.304 6.509 -5.048 1.00 85.38 107 ALA A N 1
ATOM 818 C CA . ALA A 1 107 ? 17.240 7.363 -5.572 1.00 85.38 107 ALA A CA 1
ATOM 819 C C . ALA A 1 107 ? 15.953 7.292 -4.727 1.00 85.38 107 ALA A C 1
ATOM 821 O O . ALA A 1 107 ? 14.990 8.014 -4.996 1.00 85.38 107 ALA A O 1
ATOM 822 N N . TRP A 1 108 ? 15.899 6.421 -3.710 1.00 89.94 108 TRP A N 1
ATOM 823 C CA . TRP A 1 108 ? 14.729 6.288 -2.851 1.00 89.94 108 TRP A CA 1
ATOM 824 C C . TRP A 1 108 ? 14.584 7.484 -1.909 1.00 89.94 108 TRP A C 1
ATOM 826 O O . TRP A 1 108 ? 15.305 7.628 -0.921 1.00 89.94 108 TRP A O 1
ATOM 836 N N . THR A 1 109 ? 13.580 8.315 -2.170 1.00 92.88 109 THR A N 1
ATOM 837 C CA . THR A 1 109 ? 13.221 9.450 -1.316 1.00 92.88 109 THR A CA 1
ATOM 838 C C . THR A 1 109 ? 11.844 9.258 -0.689 1.00 92.88 109 THR A C 1
ATOM 840 O O . THR A 1 109 ? 11.019 8.468 -1.155 1.00 92.88 109 THR A O 1
ATOM 843 N N . GLN A 1 110 ? 11.563 10.010 0.378 1.00 90.94 110 GLN A N 1
ATOM 844 C CA . GLN A 1 110 ? 10.227 10.028 0.977 1.00 90.94 110 GLN A CA 1
ATOM 845 C C . GLN A 1 110 ? 9.178 10.565 -0.006 1.00 90.94 110 GLN A C 1
ATOM 847 O O . GLN A 1 110 ? 8.070 10.044 -0.059 1.00 90.94 110 GLN A O 1
ATOM 852 N N . GLU A 1 111 ? 9.536 11.556 -0.823 1.00 95.38 111 GLU A N 1
ATOM 853 C CA . GLU A 1 111 ? 8.656 12.080 -1.869 1.00 95.38 111 GLU A CA 1
ATOM 854 C C . GLU A 1 111 ? 8.325 11.008 -2.916 1.00 95.38 111 GLU A C 1
ATOM 856 O O . GLU A 1 111 ? 7.161 10.835 -3.278 1.00 95.38 111 GLU A O 1
ATOM 861 N N . LEU A 1 112 ? 9.324 10.238 -3.362 1.00 95.94 112 LEU A N 1
ATOM 862 C CA . LEU A 1 112 ? 9.100 9.122 -4.279 1.00 95.94 112 LEU A CA 1
ATOM 863 C C . LEU A 1 112 ? 8.170 8.077 -3.655 1.00 95.94 112 LEU A C 1
ATOM 865 O O . LEU A 1 112 ? 7.241 7.610 -4.309 1.00 95.94 112 LEU A O 1
ATOM 869 N N . GLN A 1 113 ? 8.373 7.744 -2.379 1.00 95.06 113 GLN A N 1
ATOM 870 C CA . GLN A 1 113 ? 7.510 6.812 -1.659 1.00 95.06 113 GLN A CA 1
ATOM 871 C C . GLN A 1 113 ? 6.056 7.302 -1.594 1.00 95.06 113 GLN A C 1
ATOM 873 O O . GLN A 1 113 ? 5.149 6.511 -1.848 1.00 95.06 113 GLN A O 1
ATOM 878 N N . VAL A 1 114 ? 5.829 8.592 -1.321 1.00 96.88 114 VAL A N 1
ATOM 879 C CA . VAL A 1 114 ? 4.487 9.199 -1.345 1.00 96.88 114 VAL A CA 1
ATOM 880 C C . VAL A 1 114 ? 3.876 9.108 -2.742 1.00 96.88 114 VAL A C 1
ATOM 882 O O . VAL A 1 114 ? 2.740 8.666 -2.870 1.00 96.88 114 VAL A O 1
ATOM 885 N N . LYS A 1 115 ? 4.623 9.433 -3.807 1.00 97.69 115 LYS A N 1
ATOM 886 C CA . LYS A 1 115 ? 4.128 9.326 -5.194 1.00 97.69 115 LYS A CA 1
ATOM 887 C C . LYS A 1 115 ? 3.763 7.889 -5.578 1.00 97.69 115 LYS A C 1
ATOM 889 O O . LYS A 1 115 ? 2.738 7.666 -6.219 1.00 97.69 115 LYS A O 1
ATOM 894 N N . ARG A 1 116 ? 4.572 6.907 -5.165 1.00 97.12 116 ARG A N 1
ATOM 895 C CA . ARG A 1 116 ? 4.299 5.476 -5.383 1.00 97.12 116 ARG A CA 1
ATOM 896 C C . ARG A 1 116 ? 3.033 5.036 -4.645 1.00 97.12 116 ARG A C 1
ATOM 898 O O . ARG A 1 116 ? 2.160 4.415 -5.245 1.00 97.12 116 ARG A O 1
ATOM 905 N N . LEU A 1 117 ? 2.897 5.399 -3.371 1.00 96.88 117 LEU A N 1
ATOM 906 C CA . LEU A 1 117 ? 1.697 5.097 -2.590 1.00 96.88 117 LEU A CA 1
ATOM 907 C C . LEU A 1 117 ? 0.461 5.814 -3.150 1.00 96.88 117 LEU A C 1
ATOM 909 O O . LEU A 1 117 ? -0.594 5.203 -3.229 1.00 96.88 117 LEU A O 1
ATOM 913 N N . ALA A 1 118 ? 0.584 7.054 -3.625 1.00 96.50 118 ALA A N 1
ATOM 914 C CA . ALA A 1 118 ? -0.525 7.788 -4.235 1.00 96.50 118 ALA A CA 1
ATOM 915 C C . ALA A 1 118 ? -1.015 7.112 -5.527 1.00 96.50 118 ALA A C 1
ATOM 917 O O . ALA A 1 118 ? -2.221 7.002 -5.743 1.00 96.50 118 ALA A O 1
ATOM 918 N N . TYR A 1 119 ? -0.100 6.584 -6.349 1.00 97.00 119 TYR A N 1
ATOM 919 C CA . TYR A 1 119 ? -0.472 5.761 -7.503 1.00 97.00 119 TYR A CA 1
ATOM 920 C C . TYR A 1 119 ? -1.229 4.497 -7.064 1.00 97.00 119 TYR A C 1
ATOM 922 O O . TYR A 1 119 ? -2.306 4.218 -7.585 1.00 97.00 119 TYR A O 1
ATOM 930 N N . GLN A 1 120 ? -0.728 3.773 -6.055 1.00 96.44 120 GLN A N 1
ATOM 931 C CA . GLN A 1 120 ? -1.433 2.614 -5.491 1.00 96.44 120 GLN A CA 1
ATOM 932 C C . GLN A 1 120 ? -2.826 2.993 -4.949 1.00 96.44 120 GLN A C 1
ATOM 934 O O . GLN A 1 120 ? -3.785 2.249 -5.136 1.00 96.44 120 GLN A O 1
ATOM 939 N N . ASN A 1 121 ? -2.957 4.162 -4.318 1.00 95.12 121 ASN A N 1
ATOM 940 C CA . ASN A 1 121 ? -4.239 4.669 -3.834 1.00 95.12 121 ASN A CA 1
ATOM 941 C C . ASN A 1 121 ? -5.222 4.889 -4.998 1.00 95.12 121 ASN A C 1
ATOM 943 O O . ASN A 1 121 ? -6.383 4.504 -4.931 1.00 95.12 121 ASN A O 1
ATOM 947 N N . SER A 1 122 ? -4.741 5.462 -6.105 1.00 94.06 122 SER A N 1
ATOM 948 C CA . SER A 1 122 ? -5.598 5.846 -7.234 1.00 94.06 122 SER A CA 1
ATOM 949 C C . SER A 1 122 ? -6.214 4.687 -8.022 1.00 94.06 122 SER A C 1
ATOM 951 O O . SER A 1 122 ? -7.219 4.904 -8.691 1.00 94.06 122 SER A O 1
ATOM 953 N N . VAL A 1 123 ? -5.651 3.473 -7.953 1.00 93.56 123 VAL A N 1
ATOM 954 C CA . VAL A 1 123 ? -6.169 2.315 -8.713 1.00 93.56 123 VAL A CA 1
ATOM 955 C C . VAL A 1 123 ? -7.342 1.602 -8.036 1.00 93.56 123 VAL A C 1
ATOM 957 O O . VAL A 1 123 ? -7.916 0.691 -8.628 1.00 93.56 123 VAL A O 1
ATOM 960 N N . ALA A 1 124 ? -7.658 1.984 -6.798 1.00 92.56 124 ALA A N 1
ATOM 961 C CA . ALA A 1 124 ? -8.836 1.528 -6.073 1.00 92.56 124 ALA A CA 1
ATOM 962 C C . ALA A 1 124 ? -9.427 2.703 -5.282 1.00 92.56 124 ALA A C 1
ATOM 964 O O . ALA A 1 124 ? -9.192 2.822 -4.075 1.00 92.56 124 ALA A O 1
ATOM 965 N N . PRO A 1 125 ? -10.113 3.639 -5.964 1.00 88.38 125 PRO A N 1
ATOM 966 C CA . PRO A 1 125 ? -10.645 4.825 -5.319 1.00 88.38 125 PRO A CA 1
ATOM 967 C C . PRO A 1 125 ? -11.794 4.531 -4.352 1.00 88.38 125 PRO A C 1
ATOM 969 O O . PRO A 1 125 ? -12.042 5.382 -3.497 1.00 88.38 125 PRO A O 1
ATOM 972 N N . ALA A 1 126 ? -12.540 3.435 -4.526 1.00 89.00 126 ALA A N 1
ATOM 973 C CA . ALA A 1 126 ? -13.744 3.058 -3.781 1.00 89.00 126 ALA A CA 1
ATOM 974 C C . ALA A 1 126 ? -13.480 2.216 -2.528 1.00 89.00 126 ALA A C 1
ATOM 976 O O . ALA A 1 126 ? -14.267 2.311 -1.586 1.00 89.00 126 ALA A O 1
ATOM 977 N N . SER A 1 127 ? -12.374 1.476 -2.478 1.00 92.88 127 SER A N 1
ATOM 978 C CA . SER A 1 127 ? -11.923 0.780 -1.270 1.00 92.88 127 SER A CA 1
ATOM 979 C C . SER A 1 127 ? -11.009 1.656 -0.412 1.00 92.88 127 SER A C 1
ATOM 981 O O . SER A 1 127 ? -10.102 2.319 -0.914 1.00 92.88 127 SER A O 1
ATOM 983 N N . PHE A 1 128 ? -11.167 1.588 0.909 1.00 93.94 128 PHE A N 1
ATOM 984 C CA . PHE A 1 128 ? -10.157 2.107 1.829 1.00 93.94 128 PHE A CA 1
ATOM 985 C C . PHE A 1 128 ? -8.893 1.252 1.766 1.00 93.94 128 PHE A C 1
ATOM 987 O O . PHE A 1 128 ? -8.946 0.029 1.637 1.00 93.94 128 PHE A O 1
ATOM 994 N N . GLN A 1 129 ? -7.737 1.885 1.901 1.00 94.62 129 GLN A N 1
ATOM 995 C CA . GLN A 1 129 ? -6.429 1.260 1.860 1.00 94.62 129 GLN A CA 1
ATOM 996 C C . GLN A 1 129 ? -5.672 1.505 3.161 1.00 94.62 129 GLN A C 1
ATOM 998 O O . GLN A 1 129 ? -5.405 2.633 3.571 1.00 94.62 129 GLN A O 1
ATOM 1003 N N . ILE A 1 130 ? -5.264 0.409 3.796 1.00 95.81 130 ILE A N 1
ATOM 1004 C CA . ILE A 1 130 ? -4.387 0.441 4.966 1.00 95.81 130 ILE A CA 1
ATOM 1005 C C . ILE A 1 130 ? -3.102 -0.321 4.670 1.00 95.81 130 ILE A C 1
ATOM 1007 O O . ILE A 1 130 ? -3.122 -1.438 4.143 1.00 95.81 130 ILE A O 1
ATOM 1011 N N . ASN A 1 131 ? -1.957 0.239 5.052 1.00 95.12 131 ASN A N 1
ATOM 1012 C CA . ASN A 1 131 ? -0.675 -0.425 4.844 1.00 95.12 131 ASN A CA 1
ATOM 1013 C C . ASN A 1 131 ? -0.161 -1.083 6.129 1.00 95.12 131 ASN A C 1
ATOM 1015 O O . ASN A 1 131 ? -0.389 -0.633 7.250 1.00 95.12 131 ASN A O 1
ATOM 1019 N N . SER A 1 132 ? 0.593 -2.170 5.994 1.00 89.69 132 SER A N 1
ATOM 1020 C CA . SER A 1 132 ? 1.357 -2.707 7.122 1.00 89.69 132 SER A CA 1
ATOM 1021 C C . SER A 1 132 ? 2.475 -1.741 7.527 1.00 89.69 132 SER A C 1
ATOM 1023 O O . SER A 1 132 ? 3.153 -1.216 6.646 1.00 89.69 132 SER A O 1
ATOM 1025 N N . GLY A 1 133 ? 2.785 -1.617 8.821 1.00 75.88 133 GLY A N 1
ATOM 1026 C CA . GLY A 1 133 ? 3.933 -0.818 9.293 1.00 75.88 133 GLY A CA 1
ATOM 1027 C C . GLY A 1 133 ? 5.321 -1.420 9.037 1.00 75.88 133 GLY A C 1
ATOM 1028 O O . GLY A 1 133 ? 6.231 -1.173 9.818 1.00 75.88 133 GLY A O 1
ATOM 1029 N N . GLY A 1 134 ? 5.484 -2.246 7.999 1.00 74.06 134 GLY A N 1
ATOM 1030 C CA . GLY A 1 134 ? 6.775 -2.798 7.578 1.00 74.06 134 GLY A CA 1
ATOM 1031 C C . GLY A 1 134 ? 7.392 -3.836 8.526 1.00 74.06 134 GLY A C 1
ATOM 1032 O O . GLY A 1 134 ? 6.715 -4.465 9.348 1.00 74.06 134 GLY A O 1
ATOM 1033 N N . LEU A 1 135 ? 8.701 -4.054 8.361 1.00 66.31 135 LEU A N 1
ATOM 1034 C CA . LEU A 1 135 ? 9.516 -4.876 9.258 1.00 66.31 135 LEU A CA 1
ATOM 1035 C C . LEU A 1 135 ? 9.632 -4.212 10.640 1.00 66.31 135 LEU A C 1
ATOM 1037 O O . LEU A 1 135 ? 9.407 -3.010 10.790 1.00 66.31 135 LEU A O 1
ATOM 1041 N N . LYS A 1 136 ? 9.978 -4.999 11.666 1.00 72.69 136 LYS A N 1
ATOM 1042 C CA . LYS A 1 136 ? 10.269 -4.443 12.993 1.00 72.69 136 LYS A CA 1
ATOM 1043 C C . LYS A 1 136 ? 11.462 -3.488 12.863 1.00 72.69 136 LYS A C 1
ATOM 1045 O O . LYS A 1 136 ? 12.513 -3.904 12.386 1.00 72.69 136 LYS A O 1
ATOM 1050 N N . GLY A 1 137 ? 11.289 -2.235 13.270 1.00 79.50 137 GLY A N 1
ATOM 1051 C CA . GLY A 1 137 ? 12.311 -1.188 13.146 1.00 79.50 137 GLY A CA 1
ATOM 1052 C C . GLY A 1 137 ? 12.280 -0.205 14.313 1.00 79.50 137 GLY A C 1
ATOM 1053 O O . GLY A 1 137 ? 11.608 -0.451 15.310 1.00 79.50 137 GLY A O 1
ATOM 1054 N N . ALA A 1 138 ? 12.980 0.921 14.213 1.00 86.06 138 ALA A N 1
ATOM 1055 C CA . ALA A 1 138 ? 12.837 2.008 15.185 1.00 86.06 138 ALA A CA 1
ATOM 1056 C C . ALA A 1 138 ? 11.427 2.632 15.111 1.00 86.06 138 ALA A C 1
ATOM 1058 O O . ALA A 1 138 ? 10.808 2.626 14.044 1.00 86.06 138 ALA A O 1
ATOM 1059 N N . ALA A 1 139 ? 10.922 3.172 16.226 1.00 88.25 139 ALA A N 1
ATOM 1060 C CA . ALA A 1 139 ? 9.616 3.841 16.281 1.00 88.25 139 ALA A CA 1
ATOM 1061 C C . ALA A 1 139 ? 9.511 4.985 15.252 1.00 88.25 139 ALA A C 1
ATOM 1063 O O . ALA A 1 139 ? 8.524 5.080 14.524 1.00 88.25 139 ALA A O 1
ATOM 1064 N N . GLU A 1 140 ? 10.585 5.764 15.100 1.00 90.94 140 GLU A N 1
ATOM 1065 C CA . GLU A 1 140 ? 10.709 6.820 14.088 1.00 90.94 140 GLU A CA 1
ATOM 1066 C C . GLU A 1 140 ? 10.458 6.302 12.663 1.00 90.94 140 GLU A C 1
ATOM 1068 O O . GLU A 1 140 ? 9.735 6.921 11.887 1.00 90.94 140 GLU A O 1
ATOM 1073 N N . GLY A 1 141 ? 10.991 5.124 12.319 1.00 90.38 141 GLY A N 1
ATOM 1074 C CA . GLY A 1 141 ? 10.789 4.518 11.002 1.00 90.38 141 GLY A CA 1
ATOM 1075 C C . GLY A 1 141 ? 9.331 4.125 10.745 1.00 90.38 141 GLY A C 1
ATOM 1076 O O . GLY A 1 141 ? 8.830 4.292 9.629 1.00 90.38 141 GLY A O 1
ATOM 1077 N N . VAL A 1 142 ? 8.627 3.653 11.780 1.00 92.06 142 VAL A N 1
ATOM 1078 C CA . VAL A 1 142 ? 7.190 3.342 11.700 1.00 92.06 142 VAL A CA 1
ATOM 1079 C C . VAL A 1 142 ? 6.395 4.620 11.438 1.00 92.06 142 VAL A C 1
ATOM 1081 O O . VAL A 1 142 ? 5.605 4.657 10.498 1.00 92.06 142 VAL A O 1
ATOM 1084 N N . LEU A 1 143 ? 6.662 5.688 12.193 1.00 93.50 143 LEU A N 1
ATOM 1085 C CA . LEU A 1 143 ? 5.974 6.977 12.051 1.00 93.50 143 LEU A CA 1
ATOM 1086 C C . LEU A 1 143 ? 6.283 7.668 10.721 1.00 93.50 143 LEU A C 1
ATOM 1088 O O . LEU A 1 143 ? 5.381 8.209 10.088 1.00 93.50 143 LEU A O 1
ATOM 1092 N N . LYS A 1 144 ? 7.529 7.592 10.239 1.00 92.94 144 LYS A N 1
ATOM 1093 C CA . LYS A 1 144 ? 7.907 8.086 8.907 1.00 92.94 144 LYS A CA 1
ATOM 1094 C C . LYS A 1 144 ? 7.128 7.369 7.806 1.00 92.94 144 LYS A C 1
ATOM 1096 O O . LYS A 1 144 ? 6.667 7.996 6.854 1.00 92.94 144 LYS A O 1
ATOM 1101 N N . THR A 1 145 ? 6.952 6.059 7.954 1.00 93.25 145 THR A N 1
ATOM 1102 C CA . THR A 1 145 ? 6.164 5.260 7.013 1.00 93.25 145 THR A CA 1
ATOM 1103 C C . THR A 1 145 ? 4.677 5.607 7.105 1.00 93.25 145 THR A C 1
ATOM 1105 O O . THR A 1 145 ? 4.036 5.771 6.071 1.00 93.25 145 THR A O 1
ATOM 1108 N N . LEU A 1 146 ? 4.134 5.767 8.318 1.00 94.81 146 LEU A N 1
ATOM 1109 C CA . LEU A 1 146 ? 2.761 6.229 8.530 1.00 94.81 146 LEU A CA 1
ATOM 1110 C C . LEU A 1 146 ? 2.533 7.584 7.855 1.00 94.81 146 LEU A C 1
ATOM 1112 O O . LEU A 1 146 ? 1.571 7.728 7.111 1.00 94.81 146 LEU A O 1
ATOM 1116 N N . LYS A 1 147 ? 3.454 8.537 8.027 1.00 94.31 147 LYS A N 1
ATOM 1117 C CA . LYS A 1 147 ? 3.394 9.836 7.353 1.00 9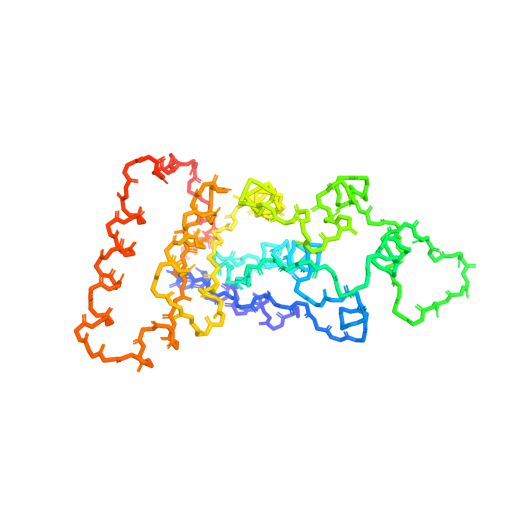4.31 147 LYS A CA 1
ATOM 1118 C C . LYS A 1 147 ? 3.303 9.695 5.838 1.00 94.31 147 LYS A C 1
ATOM 1120 O O . LYS A 1 147 ? 2.429 10.306 5.242 1.00 94.31 147 LYS A O 1
ATOM 1125 N N . ALA A 1 148 ? 4.153 8.873 5.221 1.00 95.25 148 ALA A N 1
ATOM 1126 C CA . ALA A 1 148 ? 4.116 8.675 3.772 1.00 95.25 148 ALA A CA 1
ATOM 1127 C C . ALA A 1 148 ? 2.785 8.066 3.284 1.00 95.25 148 ALA A C 1
ATOM 1129 O O . ALA A 1 148 ? 2.297 8.434 2.220 1.00 95.25 148 ALA A O 1
ATOM 1130 N N . VAL A 1 149 ? 2.189 7.161 4.068 1.00 95.44 149 VAL A N 1
ATOM 1131 C CA . VAL A 1 149 ? 0.873 6.561 3.788 1.00 95.44 149 VAL A CA 1
ATOM 1132 C C . VAL A 1 149 ? -0.239 7.610 3.871 1.00 95.44 149 VAL A C 1
ATOM 1134 O O . VAL A 1 149 ? -1.025 7.739 2.936 1.00 95.44 149 VAL A O 1
ATOM 1137 N N . MET A 1 150 ? -0.275 8.405 4.942 1.00 94.94 150 MET A N 1
ATOM 1138 C CA . MET A 1 150 ? -1.291 9.452 5.099 1.00 94.94 150 MET A CA 1
ATOM 1139 C C . MET A 1 150 ? -1.127 10.571 4.055 1.00 94.94 150 MET A C 1
ATOM 1141 O O . MET A 1 150 ? -2.113 11.020 3.478 1.00 94.94 150 MET A O 1
ATOM 1145 N N . ASP A 1 151 ? 0.111 10.983 3.747 1.00 94.94 151 ASP A N 1
ATOM 1146 C CA . ASP A 1 151 ? 0.417 11.979 2.704 1.00 94.94 151 ASP A CA 1
ATOM 1147 C C . ASP A 1 151 ? -0.002 11.503 1.298 1.00 94.94 151 ASP A C 1
ATOM 1149 O O . ASP A 1 151 ? -0.313 12.319 0.435 1.00 94.94 151 ASP A O 1
ATOM 1153 N N . ALA A 1 152 ? -0.035 10.187 1.060 1.00 94.88 152 ALA A N 1
ATOM 1154 C CA . ALA A 1 152 ? -0.543 9.587 -0.175 1.00 94.88 152 ALA A CA 1
ATOM 1155 C C . ALA A 1 152 ? -2.085 9.514 -0.236 1.00 94.88 152 ALA A C 1
ATOM 1157 O O . ALA A 1 152 ? -2.654 9.018 -1.215 1.00 94.88 152 ALA A O 1
ATOM 1158 N N . GLY A 1 153 ? -2.767 9.996 0.808 1.00 92.38 153 GLY A N 1
ATOM 1159 C CA . GLY A 1 153 ? -4.221 10.022 0.919 1.00 92.38 153 GLY A CA 1
ATOM 1160 C C . GLY A 1 153 ? -4.845 8.678 1.285 1.00 92.38 153 GLY A C 1
ATOM 1161 O O . GLY A 1 153 ? -6.006 8.466 0.959 1.00 92.38 153 GLY A O 1
ATOM 1162 N N . MET A 1 154 ? -4.090 7.754 1.876 1.00 92.88 154 MET A N 1
ATOM 1163 C CA . MET A 1 154 ? -4.603 6.469 2.370 1.00 92.88 154 MET A CA 1
ATOM 1164 C C . MET A 1 154 ? -5.104 6.596 3.819 1.00 92.88 154 MET A C 1
ATOM 1166 O O . MET A 1 154 ? -4.864 7.597 4.493 1.00 92.88 154 MET A O 1
ATOM 1170 N N . GLU A 1 155 ? -5.779 5.565 4.320 1.00 92.75 155 GLU A N 1
ATOM 1171 C CA . GLU A 1 155 ? -6.504 5.590 5.595 1.00 92.75 155 GLU A CA 1
ATOM 1172 C C . GLU A 1 155 ? -5.613 5.289 6.809 1.00 92.75 155 GLU A C 1
ATOM 1174 O O . GLU A 1 155 ? -6.010 5.535 7.949 1.00 92.75 155 GLU A O 1
ATOM 1179 N N . GLY A 1 156 ? -4.398 4.784 6.582 1.00 93.88 156 GLY A N 1
ATOM 1180 C CA . GLY A 1 156 ? -3.365 4.671 7.608 1.00 93.88 156 GLY A CA 1
ATOM 1181 C C . GLY A 1 156 ? -2.701 3.306 7.669 1.00 93.88 156 GLY A C 1
ATOM 1182 O O . GLY A 1 156 ? -2.513 2.627 6.657 1.00 93.88 156 GLY A O 1
ATOM 1183 N N . GLN A 1 157 ? -2.280 2.910 8.872 1.00 93.31 157 GLN A N 1
ATOM 1184 C CA . GLN A 1 157 ? -1.527 1.676 9.073 1.00 93.31 157 GLN A CA 1
ATOM 1185 C C . GLN A 1 157 ? -2.174 0.711 10.055 1.00 93.31 157 GLN A C 1
ATOM 1187 O O . GLN A 1 157 ? -2.703 1.095 11.092 1.00 93.31 157 GLN A O 1
ATOM 1192 N N . ILE A 1 158 ? -1.999 -0.579 9.767 1.00 92.62 158 ILE A N 1
ATOM 1193 C CA . ILE A 1 158 ? -2.292 -1.672 10.692 1.00 92.62 158 ILE A CA 1
ATOM 1194 C C . ILE A 1 158 ? -0.990 -2.352 11.122 1.00 92.62 158 ILE A C 1
ATOM 1196 O O . ILE A 1 158 ? -0.265 -2.957 10.322 1.00 92.62 158 ILE A O 1
ATOM 1200 N N . VAL A 1 159 ? -0.680 -2.250 12.414 1.00 90.19 159 VAL A N 1
ATOM 1201 C CA . VAL A 1 159 ? 0.587 -2.698 13.003 1.00 90.19 159 VAL A CA 1
ATOM 1202 C C . VAL A 1 159 ? 0.364 -3.764 14.073 1.00 90.19 159 VAL A C 1
ATOM 1204 O O . VAL A 1 159 ? -0.500 -3.639 14.928 1.00 90.19 159 VAL A O 1
ATOM 1207 N N . GLY A 1 160 ? 1.160 -4.835 14.010 1.00 89.62 160 GLY A N 1
ATOM 1208 C CA . GLY A 1 160 ? 1.161 -5.918 15.003 1.00 89.62 160 GLY A CA 1
ATOM 1209 C C . GLY A 1 160 ? 2.524 -6.033 15.680 1.00 89.62 160 GLY A C 1
ATOM 1210 O O . GLY A 1 160 ? 2.755 -5.447 16.729 1.00 89.62 160 GLY A O 1
ATOM 1211 N N . ARG A 1 161 ? 3.479 -6.712 15.024 1.00 87.12 161 ARG A N 1
ATOM 1212 C CA . ARG A 1 161 ? 4.857 -6.928 15.531 1.00 87.12 161 ARG A CA 1
ATOM 1213 C C . ARG A 1 161 ? 5.595 -5.645 15.943 1.00 87.12 161 ARG A C 1
ATOM 1215 O O . ARG A 1 161 ? 6.436 -5.699 16.832 1.00 87.12 161 ARG A O 1
ATOM 1222 N N . ASN A 1 162 ? 5.285 -4.513 15.304 1.00 87.00 162 ASN A N 1
ATOM 1223 C CA . ASN A 1 162 ? 5.845 -3.201 15.648 1.00 87.00 162 ASN A CA 1
ATOM 1224 C C . ASN A 1 162 ? 5.255 -2.590 16.927 1.00 87.00 162 ASN A C 1
ATOM 1226 O O . ASN A 1 162 ? 5.812 -1.616 17.404 1.00 87.00 162 ASN A O 1
ATOM 1230 N N . LEU A 1 163 ? 4.183 -3.145 17.488 1.00 89.69 163 LEU A N 1
ATOM 1231 C CA . LEU A 1 163 ? 3.673 -2.780 18.807 1.00 89.69 163 LEU A CA 1
ATOM 1232 C C . LEU A 1 163 ? 4.023 -3.873 19.825 1.00 89.69 163 LEU A C 1
ATOM 1234 O O . LEU A 1 163 ? 4.722 -3.616 20.793 1.00 89.69 163 LEU A O 1
ATOM 1238 N N . TRP A 1 164 ? 3.625 -5.124 19.575 1.00 87.00 164 TRP A N 1
ATOM 1239 C CA . TRP A 1 164 ? 3.630 -6.165 20.617 1.00 87.00 164 TRP A CA 1
ATOM 1240 C C . TRP A 1 164 ? 5.025 -6.771 20.834 1.00 87.00 164 TRP A C 1
ATOM 1242 O O . TRP A 1 164 ? 5.241 -7.537 21.763 1.00 87.00 164 TRP A O 1
ATOM 1252 N N . GLY A 1 165 ? 5.973 -6.457 19.946 1.00 88.25 165 GLY A N 1
ATOM 1253 C CA . GLY A 1 165 ? 7.364 -6.892 20.035 1.00 88.25 165 GLY A CA 1
ATOM 1254 C C . GLY A 1 165 ? 8.292 -5.898 20.740 1.00 88.25 165 GLY A C 1
ATOM 1255 O O . GLY A 1 165 ? 9.506 -6.051 20.591 1.00 88.25 165 GLY A O 1
ATOM 1256 N N . ARG A 1 166 ? 7.761 -4.870 21.413 1.00 90.19 166 ARG A N 1
ATOM 1257 C CA . ARG A 1 166 ? 8.503 -3.818 22.135 1.00 90.19 166 ARG A CA 1
ATOM 1258 C C . ARG A 1 166 ? 8.167 -3.849 23.636 1.00 90.19 166 ARG A C 1
ATOM 1260 O O . ARG A 1 166 ? 7.139 -4.428 23.990 1.00 90.19 166 ARG A O 1
ATOM 1267 N N . PRO A 1 167 ? 8.985 -3.226 24.506 1.00 94.75 167 PRO A N 1
ATOM 1268 C CA . PRO A 1 167 ? 8.576 -2.895 25.871 1.00 94.75 167 PRO A CA 1
ATOM 1269 C C . PRO A 1 167 ? 7.221 -2.174 25.886 1.00 94.75 167 PRO A C 1
ATOM 1271 O O . PRO A 1 167 ? 6.922 -1.399 24.975 1.00 94.75 167 PRO A O 1
ATOM 1274 N N . ILE A 1 168 ? 6.396 -2.443 26.901 1.00 94.81 168 ILE A N 1
ATOM 1275 C CA . ILE A 1 168 ? 5.001 -1.983 26.936 1.00 94.81 168 ILE A CA 1
ATOM 1276 C C . ILE A 1 168 ? 4.900 -0.454 26.896 1.00 94.81 168 ILE A C 1
ATOM 1278 O O . ILE A 1 168 ? 4.056 0.079 26.181 1.00 94.81 168 ILE A O 1
ATOM 1282 N N . GLU A 1 169 ? 5.801 0.255 27.574 1.00 95.81 169 GLU A N 1
ATOM 1283 C CA . GLU A 1 169 ? 5.855 1.718 27.591 1.00 95.81 169 GLU A CA 1
ATOM 1284 C C . GLU A 1 169 ? 6.161 2.282 26.197 1.00 95.81 169 GLU A C 1
ATOM 1286 O O . GLU A 1 169 ? 5.480 3.193 25.731 1.00 95.81 169 GLU A O 1
ATOM 1291 N N . GLU A 1 170 ? 7.132 1.693 25.490 1.00 94.12 170 GLU A N 1
ATOM 1292 C CA . GLU A 1 170 ? 7.482 2.086 24.119 1.00 94.12 170 GLU A CA 1
ATOM 1293 C C . GLU A 1 170 ? 6.327 1.796 23.147 1.00 94.12 170 GLU A C 1
ATOM 1295 O O . GLU A 1 170 ? 6.030 2.597 22.262 1.00 94.12 170 GLU A O 1
ATOM 1300 N N . ALA A 1 171 ? 5.646 0.658 23.319 1.00 94.44 171 ALA A N 1
ATOM 1301 C CA . ALA A 1 171 ? 4.502 0.280 22.498 1.00 94.44 171 ALA A CA 1
ATOM 1302 C C . ALA A 1 171 ? 3.311 1.232 22.690 1.00 94.44 171 ALA A C 1
ATOM 1304 O O . ALA A 1 171 ? 2.682 1.632 21.709 1.00 94.44 171 ALA A O 1
ATOM 1305 N N . LEU A 1 172 ? 3.003 1.601 23.937 1.00 95.69 172 LEU A N 1
ATOM 1306 C CA . LEU A 1 172 ? 1.921 2.532 24.259 1.00 95.69 172 LEU A CA 1
ATOM 1307 C C . LEU A 1 172 ? 2.213 3.939 23.735 1.00 95.69 172 LEU A C 1
ATOM 1309 O O . LEU A 1 172 ? 1.314 4.565 23.170 1.00 95.69 172 LEU A O 1
ATOM 1313 N N . GLU A 1 173 ? 3.456 4.407 23.861 1.00 95.88 173 GLU A N 1
ATOM 1314 C CA . GLU A 1 173 ? 3.861 5.715 23.343 1.00 95.88 173 GLU A CA 1
ATOM 1315 C C . GLU A 1 173 ? 3.797 5.756 21.811 1.00 95.88 173 GLU A C 1
ATOM 1317 O O . GLU A 1 173 ? 3.170 6.651 21.241 1.00 95.88 173 GLU A O 1
ATOM 1322 N N . LEU A 1 174 ? 4.331 4.736 21.127 1.00 94.75 174 LEU A N 1
ATOM 1323 C CA . LEU A 1 174 ? 4.210 4.622 19.672 1.00 94.75 174 LEU A CA 1
ATOM 1324 C C . LEU A 1 174 ? 2.737 4.588 19.235 1.00 94.75 174 LEU A C 1
ATOM 1326 O O . LEU A 1 174 ? 2.352 5.289 18.301 1.00 94.75 174 LEU A O 1
ATOM 1330 N N . ASN A 1 175 ? 1.893 3.808 19.916 1.00 95.25 175 ASN A N 1
ATOM 1331 C CA . ASN A 1 175 ? 0.467 3.729 19.604 1.00 95.25 175 ASN A CA 1
ATOM 1332 C C . ASN A 1 175 ? -0.239 5.084 19.770 1.00 95.25 175 ASN A C 1
ATOM 1334 O O . ASN A 1 175 ? -1.033 5.471 18.914 1.00 95.25 175 ASN A O 1
ATOM 1338 N N . LYS A 1 176 ? 0.072 5.830 20.837 1.00 96.06 176 LYS A N 1
ATOM 1339 C CA . LYS A 1 176 ? -0.474 7.172 21.068 1.00 96.06 176 LYS A CA 1
ATOM 1340 C C . LYS A 1 176 ? -0.109 8.122 19.925 1.00 96.06 176 LYS A C 1
ATOM 1342 O O . LYS A 1 176 ? -1.001 8.768 19.378 1.00 96.06 176 LYS A O 1
ATOM 1347 N N . GLN A 1 177 ? 1.161 8.139 19.520 1.00 95.25 177 GLN A N 1
ATOM 1348 C CA . GLN A 1 177 ? 1.643 8.970 18.413 1.00 95.25 177 GLN A CA 1
ATOM 1349 C C . GLN A 1 177 ? 0.982 8.587 17.083 1.00 95.25 177 GLN A C 1
ATOM 1351 O O . GLN A 1 177 ? 0.553 9.459 16.331 1.00 95.25 177 GLN A O 1
ATOM 1356 N N . MET A 1 178 ? 0.824 7.289 16.805 1.00 94.62 178 MET A N 1
ATOM 1357 C CA . MET A 1 178 ? 0.120 6.820 15.607 1.00 94.62 178 MET A CA 1
ATOM 1358 C C . MET A 1 178 ? -1.353 7.253 15.589 1.00 94.62 178 MET A C 1
ATOM 1360 O O . MET A 1 178 ? -1.843 7.700 14.552 1.00 94.62 178 MET A O 1
ATOM 1364 N N . ILE A 1 179 ? -2.062 7.142 16.720 1.00 93.88 179 ILE A N 1
ATOM 1365 C CA . ILE A 1 179 ? -3.466 7.564 16.844 1.00 93.88 179 ILE A CA 1
ATOM 1366 C C . ILE A 1 179 ? -3.604 9.069 16.615 1.00 93.88 179 ILE A C 1
ATOM 1368 O O . ILE A 1 179 ? -4.481 9.487 15.862 1.00 93.88 179 ILE A O 1
ATOM 1372 N N . GLU A 1 180 ? -2.760 9.877 17.256 1.00 93.50 180 GLU A N 1
ATOM 1373 C CA . GLU A 1 180 ? -2.762 11.332 17.086 1.00 93.50 180 GLU A CA 1
ATOM 1374 C C . GLU A 1 180 ? -2.534 11.711 15.620 1.00 93.50 180 GLU A C 1
ATOM 1376 O O . GLU A 1 180 ? -3.296 12.492 15.048 1.00 93.50 180 GLU A O 1
ATOM 1381 N N . PHE A 1 181 ? -1.552 11.072 14.985 1.00 92.00 181 PHE A N 1
ATOM 1382 C CA . PHE A 1 181 ? -1.206 11.316 13.594 1.00 92.00 181 PHE A CA 1
ATOM 1383 C C . PHE A 1 181 ? -2.357 10.973 12.634 1.00 92.00 181 PHE A C 1
ATOM 1385 O O . PHE A 1 181 ? -2.738 11.801 11.808 1.00 92.00 181 PHE A O 1
ATOM 1392 N N . MET A 1 182 ? -2.956 9.782 12.767 1.00 91.88 182 MET A N 1
ATOM 1393 C CA . MET A 1 182 ? -4.069 9.340 11.910 1.00 91.88 182 MET A CA 1
ATOM 1394 C C . MET A 1 182 ? -5.347 10.164 12.112 1.00 91.88 182 MET A C 1
ATOM 1396 O O . MET A 1 182 ? -6.152 10.284 11.194 1.00 91.88 182 MET A O 1
ATOM 1400 N N . ARG A 1 183 ? -5.548 10.745 13.301 1.00 91.50 183 ARG A N 1
ATOM 1401 C CA . ARG A 1 183 ? -6.714 11.593 13.610 1.00 91.50 183 ARG A CA 1
ATOM 1402 C C . ARG A 1 183 ? -6.499 13.066 13.264 1.00 91.50 183 ARG A C 1
ATOM 1404 O O . ARG A 1 183 ? -7.414 13.863 13.476 1.00 91.50 183 ARG A O 1
ATOM 1411 N N . SER A 1 184 ? -5.324 13.434 12.750 1.00 91.19 184 SER A N 1
ATOM 1412 C CA . SER A 1 184 ? -5.020 14.810 12.369 1.00 91.19 184 SER A CA 1
ATOM 1413 C C . SER A 1 184 ? -6.033 15.334 11.338 1.00 91.19 184 SER A C 1
ATOM 1415 O O . SER A 1 184 ? -6.253 14.681 10.314 1.00 91.19 184 SER A O 1
ATOM 1417 N N . PRO A 1 185 ? -6.621 16.530 11.547 1.00 87.50 185 PRO A N 1
ATOM 1418 C CA . PRO A 1 185 ? -7.579 17.122 10.613 1.00 87.50 185 PRO A CA 1
ATOM 1419 C C . PRO A 1 185 ? -7.043 17.305 9.189 1.00 87.50 185 PRO A C 1
ATOM 1421 O O . PRO A 1 185 ? -7.829 17.304 8.249 1.00 87.50 185 PRO A O 1
ATOM 1424 N N . VAL A 1 186 ? -5.719 17.420 9.023 1.00 88.62 1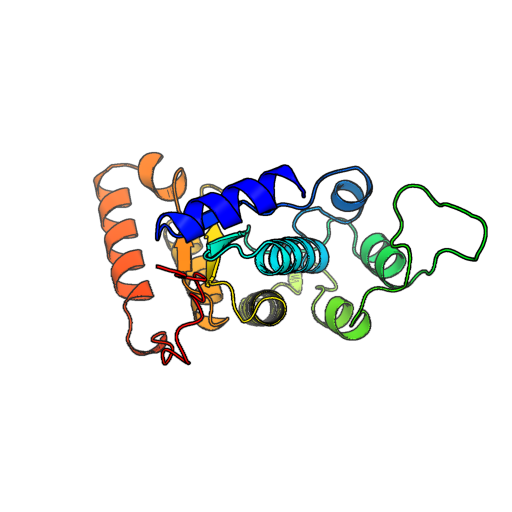86 VAL A N 1
ATOM 1425 C CA . VAL A 1 186 ? -5.059 17.557 7.711 1.00 88.62 186 VAL A CA 1
ATOM 1426 C C . VAL A 1 186 ? -5.286 16.329 6.822 1.00 88.62 186 VAL A C 1
ATOM 1428 O O . VAL A 1 186 ? -5.314 16.456 5.603 1.00 88.62 186 VAL A O 1
ATOM 1431 N N . TYR A 1 187 ? -5.491 15.151 7.419 1.00 86.25 187 TYR A N 1
ATOM 1432 C CA . TYR A 1 187 ? -5.730 13.900 6.695 1.00 86.25 187 TYR A CA 1
ATOM 1433 C C . TYR A 1 187 ? -7.207 13.501 6.642 1.00 86.25 187 TYR A C 1
ATOM 1435 O O . TYR A 1 187 ? -7.549 12.414 6.174 1.00 86.25 187 TYR A O 1
ATOM 1443 N N . LYS A 1 188 ? -8.107 14.365 7.119 1.00 74.94 188 LYS A N 1
ATOM 1444 C CA . LYS A 1 188 ? -9.539 14.096 7.077 1.00 74.94 188 LYS A CA 1
ATOM 1445 C C . LYS A 1 188 ? -10.024 14.210 5.633 1.00 74.94 188 LYS A C 1
ATOM 1447 O O . LYS A 1 188 ? -10.184 15.308 5.109 1.00 74.94 188 LYS A O 1
ATOM 1452 N N . ARG A 1 189 ? -10.283 13.068 4.996 1.00 68.56 189 ARG A N 1
ATOM 1453 C CA . ARG A 1 189 ? -11.000 13.034 3.719 1.00 68.56 189 ARG A CA 1
ATOM 1454 C C . ARG A 1 189 ? -12.435 13.517 3.925 1.00 68.56 189 ARG A C 1
ATOM 1456 O O . ARG A 1 189 ? -13.088 13.144 4.903 1.00 68.56 189 ARG A O 1
ATOM 1463 N N . GLU A 1 190 ? -12.933 14.316 2.987 1.00 64.38 190 GLU A N 1
ATOM 1464 C CA . GLU A 1 190 ? -14.374 14.488 2.850 1.00 64.38 190 GLU A CA 1
ATOM 1465 C C . GLU A 1 190 ? -14.974 13.131 2.482 1.00 64.38 190 GLU A C 1
ATOM 1467 O O . GLU A 1 190 ? -14.509 12.457 1.557 1.00 64.38 190 GLU A O 1
ATOM 1472 N N . LEU A 1 191 ? -15.981 12.707 3.245 1.00 57.38 191 LEU A N 1
ATOM 1473 C CA . LEU A 1 191 ? -16.781 11.547 2.888 1.00 57.38 191 LEU A CA 1
ATOM 1474 C C . LEU A 1 191 ? -17.563 11.926 1.628 1.00 57.38 191 LEU A C 1
ATOM 1476 O O . LEU A 1 191 ? -18.602 12.575 1.702 1.00 57.38 191 LEU A O 1
ATOM 1480 N N . THR A 1 192 ? -17.020 11.567 0.468 1.00 55.66 192 THR A N 1
ATOM 1481 C CA . THR A 1 192 ? -17.801 11.485 -0.769 1.00 55.66 192 THR A CA 1
ATOM 1482 C C . THR A 1 192 ? -18.829 10.365 -0.616 1.00 55.66 192 THR A C 1
ATOM 1484 O O . THR A 1 192 ? -18.672 9.536 0.284 1.00 55.66 192 THR A O 1
ATOM 1487 N N . GLU A 1 193 ? -19.907 10.401 -1.410 1.00 54.06 193 GLU A N 1
ATOM 1488 C CA . GLU A 1 193 ? -21.124 9.596 -1.204 1.00 54.06 193 GLU A CA 1
ATOM 1489 C C . GLU A 1 193 ? -20.872 8.180 -0.655 1.00 54.06 193 GLU A C 1
ATOM 1491 O O . GLU A 1 193 ? -19.905 7.528 -1.061 1.00 54.06 193 GLU A O 1
ATOM 1496 N N . PRO A 1 194 ? -21.725 7.689 0.267 1.00 47.84 194 PRO A N 1
ATOM 1497 C CA . PRO A 1 194 ? -21.528 6.400 0.918 1.00 47.84 194 PRO A CA 1
ATOM 1498 C C . PRO A 1 194 ? -21.359 5.289 -0.124 1.00 47.84 194 PRO A C 1
ATOM 1500 O O . PRO A 1 194 ? -22.303 4.896 -0.798 1.00 47.84 194 PRO A O 1
ATOM 1503 N N . ARG A 1 195 ? -20.134 4.765 -0.235 1.00 53.03 195 ARG A N 1
ATOM 1504 C CA . ARG A 1 195 ? -19.783 3.698 -1.190 1.00 53.03 195 ARG A CA 1
ATOM 1505 C C . ARG A 1 195 ? -20.109 2.301 -0.684 1.00 53.03 195 ARG A C 1
ATOM 1507 O O . ARG A 1 195 ? -19.919 1.329 -1.403 1.00 53.03 195 ARG A O 1
ATOM 1514 N N . PHE A 1 196 ? -20.645 2.207 0.531 1.00 51.75 196 PHE A N 1
ATOM 1515 C CA . PHE A 1 196 ? -21.270 0.996 1.035 1.00 51.75 196 PHE A CA 1
ATOM 1516 C C . PHE A 1 196 ? -22.636 0.839 0.359 1.00 51.75 196 PHE A C 1
ATOM 1518 O O . PHE A 1 196 ? -23.677 1.007 0.992 1.00 51.75 196 PHE A O 1
ATOM 1525 N N . THR A 1 197 ? -22.652 0.523 -0.938 1.00 45.12 197 THR A N 1
ATOM 1526 C CA . THR A 1 197 ? -23.860 0.025 -1.601 1.00 45.12 197 THR A CA 1
ATOM 1527 C C . THR A 1 197 ? -24.032 -1.440 -1.224 1.00 45.12 197 THR A C 1
ATOM 1529 O O . THR A 1 197 ? -24.018 -2.327 -2.074 1.00 45.12 197 THR A O 1
ATOM 1532 N N . GLY A 1 198 ? -24.185 -1.714 0.074 1.00 44.12 198 GLY A N 1
ATOM 1533 C CA . GLY A 1 198 ? -24.867 -2.931 0.463 1.00 44.12 198 GLY A CA 1
ATOM 1534 C C . GLY A 1 198 ? -26.222 -2.861 -0.225 1.00 44.12 198 GLY A C 1
ATOM 1535 O O . GLY A 1 198 ? -27.004 -1.951 0.056 1.00 44.12 198 GLY A O 1
ATOM 1536 N N . HIS A 1 199 ? -26.470 -3.747 -1.187 1.00 44.41 199 HIS A N 1
ATOM 1537 C CA . HIS A 1 199 ? -27.799 -3.949 -1.739 1.00 44.41 199 HIS A CA 1
ATOM 1538 C C . HIS A 1 199 ? -28.684 -4.483 -0.609 1.00 44.41 199 HIS A C 1
ATOM 1540 O O . HIS A 1 199 ? -28.921 -5.679 -0.495 1.00 44.41 199 HIS A O 1
ATOM 1546 N N . TYR A 1 200 ? -29.143 -3.587 0.262 1.00 40.56 200 TYR A N 1
ATOM 1547 C CA . TYR A 1 200 ? -30.168 -3.866 1.249 1.00 40.56 200 TYR A CA 1
ATOM 1548 C C . TYR A 1 200 ? -31.497 -3.884 0.492 1.00 40.56 200 TYR A C 1
ATOM 1550 O O . TYR A 1 200 ? -32.229 -2.897 0.440 1.00 40.56 200 TYR A O 1
ATOM 1558 N N . GLN A 1 201 ? -31.762 -4.988 -0.205 1.00 39.22 201 GLN A N 1
ATOM 1559 C CA . GLN A 1 201 ? -33.140 -5.378 -0.474 1.00 39.22 201 GLN A CA 1
ATOM 1560 C C . GLN A 1 201 ? -33.650 -6.001 0.829 1.00 39.22 201 GLN A C 1
ATOM 1562 O O . GLN A 1 201 ? -32.971 -6.856 1.393 1.00 39.22 201 GLN A O 1
ATOM 1567 N N . GLY A 1 202 ? -34.734 -5.424 1.354 1.00 39.94 202 GLY A N 1
ATOM 1568 C CA . GLY A 1 202 ? -35.210 -5.605 2.729 1.00 39.94 202 GLY A CA 1
ATOM 1569 C C . GLY A 1 202 ? -35.714 -6.992 3.097 1.00 39.94 202 GLY A C 1
ATOM 1570 O O . GLY A 1 202 ? -35.738 -7.892 2.230 1.00 39.94 202 GLY A O 1
#

Radius of gyration: 18.36 Å; chains: 1; bounding box: 55×36×58 Å

Secondary structure (DSSP, 8-state):
-HHHHHHHHHHHHTT---EEE----SHHHHHH-TTBHHHHHHHHHHHHHTT-SEEEEPPPBPPS-HHHHHHHHH----TT---TTS-SSPPTTHHHHHHTS-SSGGG--HHHHHHHHHHHHHT-SSSEEEEE--SS--HHHHHHHHHHHHHTT--EEE-SHHHHTS-HHHHHHHHHHHHHHHT-GGG-----S---------

Sequence (202 aa):
VERCAEITDLAHQHGKPVVAWMYARGPLAEKMGEDSLYWCAQAVSAGESLGVDIVKQKVCAAAKNRSEYARALSETVEDGKKLKGYLYSKAPDVNKLLELEPEAQEAWTQELQVKRLAYQNSVAPASFQINSGGLKGAAEGVLKTLKAVMDAGMEGQIVGRNLWGRPIEEALELNKQMIEFMRSPVYKRELTEPRFTGHYQG

Foldseek 3Di:
DVVLLVVLLVCLLVVHAAEDEFWDDDDQCVQFPRLALVNLLVSLLVCLVSVHQEYEGAQRDATPDLVSNLCLQADADDPPDPDPRHDNGRHPPSVVSNVLHAPDPVSDDLVSSLSSLLSSCVSRVRHAYAHELDDQDDLVSSVSNQVSNLSSLGQGYDYDCNQPVDDPVRSVVSVVSRVCVSPDPVSDDDPDPPSSPSVPPD

pLDDT: mean 85.8, std 14.79, range [39.22, 97.69]